Protein AF-0000000084999967 (afdb_homodimer)

Nearest PDB structures (foldseek):
  4ljk-assembly1_H  TM=8.251E-01  e=6.828E-06  Helicobacter pylori 26695
  3maj-assembly1_A-2  TM=7.802E-01  e=2.060E-05  Rhodopseudomonas palustris
  5wq3-assembly1_C-3  TM=6.376E-01  e=1.607E-03  Corynebacterium glutamicum
  1wek-assembly1_F  TM=6.271E-01  e=1.336E-03  Thermus thermophilus
  1wek-assembly1_C  TM=5.687E-01  e=1.654E-02  Thermus thermophilus

Radius of gyration: 22.18 Å; Cα contacts (8 Å, |Δi|>4): 602; chains: 2; bounding box: 75×62×55 Å

Solvent-accessible surface area (backbone atoms only — not comparable to full-atom values): 18373 Å² total; per-residue (Å²): 137,83,82,76,78,82,84,74,79,71,62,64,62,51,50,52,45,49,50,49,42,50,48,52,71,68,46,83,63,74,45,36,36,25,43,47,45,34,63,74,55,59,76,68,45,47,62,57,51,20,41,42,39,29,50,44,40,72,71,55,24,33,39,36,31,41,61,48,54,36,43,22,40,37,34,50,56,29,28,52,75,72,45,39,88,38,40,36,36,41,32,35,30,36,71,86,77,49,54,71,71,43,49,61,65,49,70,73,52,74,42,70,46,64,28,58,90,30,58,85,46,59,63,74,60,20,42,52,53,37,50,50,53,50,51,70,68,33,57,29,39,42,35,42,36,46,95,81,36,59,68,61,52,51,48,51,51,49,33,48,74,71,68,32,45,69,32,59,38,18,69,102,136,84,82,75,77,80,82,76,78,69,63,64,63,51,52,51,45,49,49,49,40,50,48,53,72,68,46,83,63,75,46,36,37,25,43,47,44,34,62,76,57,60,78,68,45,45,62,58,51,19,41,42,40,29,50,44,40,72,72,55,25,34,38,36,32,41,61,48,55,37,43,20,41,38,34,50,56,28,27,53,73,72,46,39,87,37,40,36,35,42,32,35,30,37,71,87,77,49,54,69,70,43,48,61,65,50,70,74,52,73,43,70,44,63,28,58,89,32,60,86,44,58,65,73,60,20,42,52,53,38,49,51,54,50,50,72,67,34,58,30,39,42,34,40,36,46,92,80,35,59,70,62,52,52,46,52,52,50,32,46,75,71,68,33,45,68,34,60,38,19,69,99

Sequence (344 aa):
MSLSRSLDLPALGRVDTLAQELALLKNEGKRRIAFLGSRHVPVVSIHIVELIARSLAQEGHSIITSGSQGVNAAVIRAVLDVNPSLLTVLLPQSLDRQTAEVKDLLGSVLHLIEKEDNNDLPLPMASSLCNQEIINRCDQLICFAFHDSETLLSSCHSAEDMGKVVSLMFFDMSLSRSLDLPALGRVDTLAQELALLKNEGKRRIAFLGSRHVPVVSIHIVELIARSLAQEGHSIITSGSQGVNAAVIRAVLDVNPSLLTVLLPQSLDRQTAEVKDLLGSVLHLIEKEDNNDLPLPMASSLCNQEIINRCDQLICFAFHDSETLLSSCHSAEDMGKVVSLMFFD

Foldseek 3Di:
DDPPPCPDPPPVLVVLLVVLVVVVVPDLDAWEEEEEEDLDDPPVCLVVLLVVLLVSVQSPHAYEYEQHHDSRLSNLVSNLVRPLVSYAYEYLADLVPDDPVSNVSCVSRPHYHHDNVCHPPDRLVSVLVRLQVSLVRGQAYEYEYAPPRVSRVVSQVVSSVVSHHYHYDYPD/DDCPPPPDPPPVLVVLLVVLVVVVVVDLDAWEEEEEEDLDDPPVCLVVLLVVLLVSVQSPHAYEYEQHHDSRLSNLVSNLVRPLVSYAYEYLADLVPDDPVSNVSCVSRDHYHHDNVCHPPDRLVSVLVRLQVSLVPGQAYEYEYAPPRVSRVVSQVVSSVVSHHYHYDYPD

Secondary structure (DSSP, 8-state):
--------SHHHHHHHHHHHHHHHHH--S--EEEEEE-S---HHHHHHHHHHHHHHHHTT-EEEEES-TTHHHHHHHHHHTT-GGGEEEEESS-GGGS-HHHHHHHTT-SEEEE-GGGTTS-HHHHHHHHHHHHHHH-SEEEEEE-TT-HHHHHHHHHHHHTT-EEEEEE--/--------SHHHHHHHHHHHHHHHHH--S--EEEEEE-S---HHHHHHHHHHHHHHHHTT-EEEEES-TTHHHHHHHHHHTT-GGGEEEEESS-GGGS-HHHHHHHTT-SEEEE-GGGTTS-HHHHHHHHHHHHHHT-SEEEEEE-TT-HHHHHHHHHHHHTT-EEEEEE--

Organism: Prochlorococcus marinus (strain NATL2A) (NCBI:txid59920)

Structure (mmCIF, N/CA/C/O backbone):
data_AF-0000000084999967-model_v1
#
loop_
_entity.id
_entity.type
_entity.pdbx_description
1 polymer 'Cyanobacteria-specific protein'
#
loop_
_atom_site.group_PDB
_atom_site.id
_atom_site.type_symbol
_atom_site.label_atom_id
_atom_site.label_alt_id
_atom_site.label_comp_id
_atom_site.label_asym_id
_atom_site.label_entity_id
_atom_site.label_seq_id
_atom_site.pdbx_PDB_ins_code
_atom_site.Cartn_x
_atom_site.Cartn_y
_atom_site.Cartn_z
_atom_site.occupancy
_atom_site.B_iso_or_equiv
_atom_site.auth_seq_id
_atom_site.auth_comp_id
_atom_site.auth_asym_id
_atom_site.auth_atom_id
_atom_site.pdbx_PDB_model_num
ATOM 1 N N . MET A 1 1 ? 33.406 28.078 -33.312 1 25.03 1 MET A N 1
ATOM 2 C CA . MET A 1 1 ? 32.812 28.219 -31.984 1 25.03 1 MET A CA 1
ATOM 3 C C . MET A 1 1 ? 32.125 26.922 -31.562 1 25.03 1 MET A C 1
ATOM 5 O O . MET A 1 1 ? 31.234 26.438 -32.25 1 25.03 1 MET A O 1
ATOM 9 N N . SER A 1 2 ? 32.812 25.984 -30.812 1 28.34 2 SER A N 1
ATOM 10 C CA . SER A 1 2 ? 32.719 24.562 -30.5 1 28.34 2 SER A CA 1
ATOM 11 C C . SER A 1 2 ? 31.562 24.297 -29.531 1 28.34 2 SER A C 1
ATOM 13 O O . SER A 1 2 ? 31.453 24.938 -28.5 1 28.34 2 SER A O 1
ATOM 15 N N . LEU A 1 3 ? 30.312 23.984 -29.922 1 29.86 3 LEU A N 1
ATOM 16 C CA . LEU A 1 3 ? 29.031 23.828 -29.25 1 29.86 3 LEU A CA 1
ATOM 17 C C . LEU A 1 3 ? 29.109 22.766 -28.156 1 29.86 3 LEU A C 1
ATOM 19 O O . LEU A 1 3 ? 29.219 21.578 -28.453 1 29.86 3 LEU A O 1
ATOM 23 N N . SER A 1 4 ? 29.938 22.938 -27.094 1 30.61 4 SER A N 1
ATOM 24 C CA . SER A 1 4 ? 30.109 22.047 -25.953 1 30.61 4 SER A CA 1
ATOM 25 C C . SER A 1 4 ? 28.766 21.703 -25.328 1 30.61 4 SER A C 1
ATOM 27 O O . SER A 1 4 ? 28.078 22.594 -24.797 1 30.61 4 SER A O 1
ATOM 29 N N . ARG A 1 5 ? 28.031 20.703 -25.812 1 30.58 5 ARG A N 1
ATOM 30 C CA . ARG A 1 5 ? 26.75 20.172 -25.375 1 30.58 5 ARG A CA 1
ATOM 31 C C . ARG A 1 5 ? 26.766 19.891 -23.875 1 30.58 5 ARG A C 1
ATOM 33 O O . ARG A 1 5 ? 27.641 19.172 -23.375 1 30.58 5 ARG A O 1
ATOM 40 N N . SER A 1 6 ? 26.375 20.766 -22.938 1 29.3 6 SER A N 1
ATOM 41 C CA . SER A 1 6 ? 26.219 20.781 -21.484 1 29.3 6 SER A CA 1
ATOM 42 C C . SER A 1 6 ? 25.547 19.5 -20.984 1 29.3 6 SER A C 1
ATOM 44 O O . SER A 1 6 ? 24.391 19.234 -21.344 1 29.3 6 SER A O 1
ATOM 46 N N . LEU A 1 7 ? 26.156 18.281 -20.828 1 33.44 7 LEU A N 1
ATOM 47 C CA . LEU A 1 7 ? 25.922 16.953 -20.281 1 33.44 7 LEU A CA 1
ATOM 48 C C . LEU A 1 7 ? 25.312 17.031 -18.891 1 33.44 7 LEU A C 1
ATOM 50 O O . LEU A 1 7 ? 25.984 17.406 -17.938 1 33.44 7 LEU A O 1
ATOM 54 N N . ASP A 1 8 ? 24.078 17.406 -18.656 1 33.5 8 ASP A N 1
ATOM 55 C CA . ASP A 1 8 ? 23.188 17.891 -17.609 1 33.5 8 ASP A CA 1
ATOM 56 C C . ASP A 1 8 ? 23.219 16.969 -16.406 1 33.5 8 ASP A C 1
ATOM 58 O O . ASP A 1 8 ? 23.484 15.766 -16.531 1 33.5 8 ASP A O 1
ATOM 62 N N . LEU A 1 9 ? 23.25 17.297 -15.047 1 34.41 9 LEU A N 1
ATOM 63 C CA . LEU A 1 9 ? 23.312 17 -13.625 1 34.41 9 LEU A CA 1
ATOM 64 C C . LEU A 1 9 ? 22.328 15.906 -13.25 1 34.41 9 LEU A C 1
ATOM 66 O O . LEU A 1 9 ? 22.078 15.664 -12.062 1 34.41 9 LEU A O 1
ATOM 70 N N . PRO A 1 10 ? 21.484 15.211 -14.023 1 38.56 10 PRO A N 1
ATOM 71 C CA . PRO A 1 10 ? 20.391 14.328 -13.625 1 38.56 10 PRO A CA 1
ATOM 72 C C . PRO A 1 10 ? 20.875 13.062 -12.914 1 38.56 10 PRO A C 1
ATOM 74 O O . PRO A 1 10 ? 20.062 12.266 -12.438 1 38.56 10 PRO A O 1
ATOM 77 N N . ALA A 1 11 ? 21.953 12.547 -13.062 1 42.56 11 ALA A N 1
ATOM 78 C CA . ALA A 1 11 ? 22.5 11.242 -12.711 1 42.56 11 ALA A CA 1
ATOM 79 C C . ALA A 1 11 ? 22.875 11.188 -11.234 1 42.56 11 ALA A C 1
ATOM 81 O O . ALA A 1 11 ? 22.672 10.164 -10.578 1 42.56 11 ALA A O 1
ATOM 82 N N . LEU A 1 12 ? 23.516 12.148 -10.68 1 40.62 12 LEU A N 1
ATOM 83 C CA . LEU A 1 12 ? 23.969 12.203 -9.289 1 40.62 12 LEU A CA 1
ATOM 84 C C . LEU A 1 12 ? 22.781 12.18 -8.336 1 40.62 12 LEU A C 1
ATOM 86 O O . LEU A 1 12 ? 22.812 11.492 -7.312 1 40.62 12 LEU A O 1
ATOM 90 N N . GLY A 1 13 ? 21.672 12.875 -8.594 1 43.97 13 GLY A N 1
ATOM 91 C CA . GLY A 1 13 ? 20.469 12.961 -7.773 1 43.97 13 GLY A CA 1
ATOM 92 C C . GLY A 1 13 ? 19.75 11.633 -7.633 1 43.97 13 GLY A C 1
ATOM 93 O O . GLY A 1 13 ? 19.266 11.297 -6.551 1 43.97 13 GLY A O 1
ATOM 94 N N . ARG A 1 14 ? 19.75 10.844 -8.656 1 50.22 14 ARG A N 1
ATOM 95 C CA . ARG A 1 14 ? 19.125 9.523 -8.641 1 50.22 14 ARG A CA 1
ATOM 96 C C . ARG A 1 14 ? 19.969 8.531 -7.832 1 50.22 14 ARG A C 1
ATOM 98 O O . ARG A 1 14 ? 19.422 7.734 -7.066 1 50.22 14 ARG A O 1
ATOM 105 N N . VAL A 1 15 ? 21.219 8.648 -8.133 1 50.88 15 VAL A N 1
ATOM 106 C CA . VAL A 1 15 ? 22.125 7.75 -7.418 1 50.88 15 VAL A CA 1
ATOM 107 C C . VAL A 1 15 ? 22.047 8.023 -5.918 1 50.88 15 VAL A C 1
ATOM 109 O O . VAL A 1 15 ? 22.016 7.09 -5.113 1 50.88 15 VAL A O 1
ATOM 112 N N . ASP A 1 16 ? 22.047 9.273 -5.625 1 55.34 16 ASP A N 1
ATOM 113 C CA . ASP A 1 16 ? 21.938 9.648 -4.219 1 55.34 16 ASP A CA 1
ATOM 114 C C . ASP A 1 16 ? 20.609 9.188 -3.627 1 55.34 16 ASP A C 1
ATOM 116 O O . ASP A 1 16 ? 20.562 8.703 -2.498 1 55.34 16 ASP A O 1
ATOM 120 N N . THR A 1 17 ? 19.688 9.219 -4.473 1 59.53 17 THR A N 1
ATOM 121 C CA . THR A 1 17 ? 18.375 8.781 -4.012 1 59.53 17 THR A CA 1
ATOM 122 C C . THR A 1 17 ? 18.344 7.277 -3.777 1 59.53 17 THR A C 1
ATOM 124 O O . THR A 1 17 ? 17.828 6.805 -2.764 1 59.53 17 THR A O 1
ATOM 127 N N . LEU A 1 18 ? 19 6.621 -4.723 1 62.56 18 LEU A N 1
ATOM 128 C CA . LEU A 1 18 ? 19.062 5.172 -4.559 1 62.56 18 LEU A CA 1
ATOM 129 C C . LEU A 1 18 ? 19.859 4.797 -3.316 1 62.56 18 LEU A C 1
ATOM 131 O O . LEU A 1 18 ? 19.469 3.895 -2.57 1 62.56 18 LEU A O 1
ATOM 135 N N . ALA A 1 19 ? 20.891 5.5 -3.166 1 62.84 19 ALA A N 1
ATOM 136 C CA . ALA A 1 19 ? 21.719 5.23 -1.99 1 62.84 19 ALA A CA 1
ATOM 137 C C . ALA A 1 19 ? 20.953 5.516 -0.704 1 62.84 19 ALA A C 1
ATOM 139 O O . ALA A 1 19 ? 21.031 4.754 0.261 1 62.84 19 ALA A O 1
ATOM 140 N N . GLN A 1 20 ? 20.281 6.562 -0.694 1 63.09 20 GLN A N 1
ATOM 141 C CA . GLN A 1 20 ? 19.484 6.922 0.472 1 63.09 20 GLN A CA 1
ATOM 142 C C . GLN A 1 20 ? 18.375 5.91 0.711 1 63.09 20 GLN A C 1
ATOM 144 O O . GLN A 1 20 ? 18.109 5.52 1.853 1 63.09 20 GLN A O 1
ATOM 149 N N . GLU A 1 21 ? 17.859 5.484 -0.345 1 64.38 21 GLU A N 1
ATOM 150 C CA . GLU A 1 21 ? 16.812 4.473 -0.254 1 64.38 21 GLU A CA 1
ATOM 151 C C . GLU A 1 21 ? 17.344 3.172 0.336 1 64.38 21 GLU A C 1
ATOM 153 O O . GLU A 1 21 ? 16.75 2.598 1.243 1 64.38 21 GLU A O 1
ATOM 158 N N . LEU A 1 22 ? 18.438 2.906 -0.182 1 64.88 22 LEU A N 1
ATOM 159 C CA . LEU A 1 22 ? 19.047 1.662 0.285 1 64.88 22 LEU A CA 1
ATOM 160 C C . LEU A 1 22 ? 19.453 1.775 1.747 1 64.88 22 LEU A C 1
ATOM 162 O O . LEU A 1 22 ? 19.266 0.84 2.527 1 64.88 22 LEU A O 1
ATOM 166 N N . ALA A 1 23 ? 19.984 2.936 2.066 1 63.88 23 ALA A N 1
ATOM 167 C CA . ALA A 1 23 ? 20.406 3.166 3.443 1 63.88 23 ALA A CA 1
ATOM 168 C C . ALA A 1 23 ? 19.234 3.113 4.406 1 63.88 23 ALA A C 1
ATOM 170 O O . ALA A 1 23 ? 19.328 2.52 5.484 1 63.88 23 ALA A O 1
ATOM 171 N N . LEU A 1 24 ? 18.219 3.672 4.07 1 63.25 24 LEU A N 1
ATOM 172 C CA . LEU A 1 24 ? 17.031 3.732 4.922 1 63.25 24 LEU A CA 1
ATOM 173 C C . LEU A 1 24 ? 16.406 2.352 5.082 1 63.25 24 LEU A C 1
ATOM 175 O O . LEU A 1 24 ? 15.984 1.979 6.18 1 63.25 24 LEU A O 1
ATOM 179 N N . LEU A 1 25 ? 16.453 1.652 4.09 1 61.84 25 LEU A N 1
ATOM 180 C CA . LEU A 1 25 ? 15.828 0.333 4.105 1 61.84 25 LEU A CA 1
ATOM 181 C C . LEU A 1 25 ? 16.656 -0.646 4.934 1 61.84 25 LEU A C 1
ATOM 183 O O . LEU A 1 25 ? 16.109 -1.581 5.527 1 61.84 25 LEU A O 1
ATOM 187 N N . LYS A 1 26 ? 17.906 -0.314 4.926 1 62.59 26 LYS A N 1
ATOM 188 C CA . LYS A 1 26 ? 18.812 -1.19 5.66 1 62.59 26 LYS A CA 1
ATOM 189 C C . LYS A 1 26 ? 18.859 -0.815 7.137 1 62.59 26 LYS A C 1
ATOM 191 O O . LYS A 1 26 ? 19.188 -1.652 7.984 1 62.59 26 LYS A O 1
ATOM 196 N N . ASN A 1 27 ? 18.594 0.557 7.309 1 64.44 27 ASN A N 1
ATOM 197 C CA . ASN A 1 27 ? 18.688 1.032 8.688 1 64.44 27 ASN A CA 1
ATOM 198 C C . ASN A 1 27 ? 17.391 0.76 9.453 1 64.44 27 ASN A C 1
ATOM 200 O O . ASN A 1 27 ? 16.344 1.312 9.125 1 64.44 27 ASN A O 1
ATOM 204 N N . GLU A 1 28 ? 17.453 -0.155 10.367 1 66.31 28 GLU A N 1
ATOM 205 C CA . GLU A 1 28 ? 16.312 -0.582 11.172 1 66.31 28 GLU A CA 1
ATOM 206 C C . GLU A 1 28 ? 16.047 0.394 12.32 1 66.31 28 GLU A C 1
ATOM 208 O O . GLU A 1 28 ? 15.203 0.142 13.172 1 66.31 28 GLU A O 1
ATOM 213 N N . GLY A 1 29 ? 16.766 1.446 12.227 1 81.19 29 GLY A N 1
ATOM 214 C CA . GLY A 1 29 ? 16.562 2.371 13.328 1 81.19 29 GLY A CA 1
ATOM 215 C C . GLY A 1 29 ? 15.258 3.145 13.234 1 81.19 29 GLY A C 1
ATOM 216 O O . GLY A 1 29 ? 14.594 3.121 12.195 1 81.19 29 GLY A O 1
ATOM 217 N N . LYS A 1 30 ? 14.805 3.719 14.312 1 90.75 30 LYS A N 1
ATOM 218 C CA . LYS A 1 30 ? 13.594 4.531 14.398 1 90.75 30 LYS A CA 1
ATOM 219 C C . LYS A 1 30 ? 13.68 5.742 13.477 1 90.75 30 LYS A C 1
ATOM 221 O O . LYS A 1 30 ? 14.719 6.395 13.391 1 90.75 30 LYS A O 1
ATOM 226 N N . ARG A 1 31 ? 12.68 5.918 12.695 1 94.12 31 ARG A N 1
ATOM 227 C CA . ARG A 1 31 ? 12.602 7.016 11.734 1 94.12 31 ARG A CA 1
ATOM 228 C C . ARG A 1 31 ? 11.352 7.852 11.961 1 94.12 31 ARG A C 1
ATOM 230 O O . ARG A 1 31 ? 10.43 7.422 12.656 1 94.12 31 ARG A O 1
ATOM 237 N N . ARG A 1 32 ? 11.414 9.094 11.43 1 97.12 32 ARG A N 1
ATOM 238 C CA . ARG A 1 32 ? 10.219 9.914 11.266 1 97.12 32 ARG A CA 1
ATOM 239 C C . ARG A 1 32 ? 9.602 9.719 9.891 1 97.12 32 ARG A C 1
ATOM 241 O O . ARG A 1 32 ? 10.195 10.109 8.875 1 97.12 32 ARG A O 1
ATOM 248 N N . ILE A 1 33 ? 8.43 9.109 9.891 1 98.06 33 ILE A N 1
ATOM 249 C CA . ILE A 1 33 ? 7.793 8.781 8.617 1 98.06 33 ILE A CA 1
ATOM 250 C C . ILE A 1 33 ? 6.504 9.586 8.461 1 98.06 33 ILE A C 1
ATOM 252 O O . ILE A 1 33 ? 5.621 9.523 9.32 1 98.06 33 ILE A O 1
ATOM 256 N N . ALA A 1 34 ? 6.43 10.32 7.371 1 98.88 34 ALA A N 1
ATOM 257 C CA . ALA A 1 34 ? 5.234 11.109 7.082 1 98.88 34 ALA A CA 1
ATOM 258 C C . ALA A 1 34 ? 4.281 10.344 6.172 1 98.88 34 ALA A C 1
ATOM 260 O O . ALA A 1 34 ? 4.719 9.648 5.25 1 98.88 34 ALA A O 1
ATOM 261 N N . PHE A 1 35 ? 2.986 10.508 6.445 1 98.88 35 PHE A N 1
ATOM 262 C CA . PHE A 1 35 ? 1.924 10.078 5.543 1 98.88 35 PHE A CA 1
ATOM 263 C C . PHE A 1 35 ? 1.145 11.281 5.02 1 98.88 35 PHE A C 1
ATOM 265 O O . PHE A 1 35 ? 0.8 12.188 5.785 1 98.88 35 PHE A O 1
ATOM 272 N N . LEU A 1 36 ? 0.918 11.297 3.771 1 98.88 36 LEU A N 1
ATOM 273 C CA . LEU A 1 36 ? -0.015 12.211 3.125 1 98.88 36 LEU A CA 1
ATOM 274 C C . LEU A 1 36 ? -0.867 11.484 2.094 1 98.88 36 LEU A C 1
ATOM 276 O O . LEU A 1 36 ? -0.417 10.5 1.49 1 98.88 36 LEU A O 1
ATOM 280 N N . GLY A 1 37 ? -2.047 11.992 1.91 1 98.44 37 GLY A N 1
ATOM 281 C CA . GLY A 1 37 ? -2.836 11.328 0.884 1 98.44 37 GLY A CA 1
ATOM 282 C C . GLY A 1 37 ? -4.176 11.992 0.64 1 98.44 37 GLY A C 1
ATOM 283 O O . GLY A 1 37 ? -4.539 12.945 1.334 1 98.44 37 GLY A O 1
ATOM 284 N N . SER A 1 38 ? -4.898 11.453 -0.292 1 97.69 38 SER A N 1
ATOM 285 C CA . SER A 1 38 ? -6.176 11.977 -0.77 1 97.69 38 SER A CA 1
ATOM 286 C C . SER A 1 38 ? -7.234 11.922 0.323 1 97.69 38 SER A C 1
ATOM 288 O O . SER A 1 38 ? -7.277 10.977 1.113 1 97.69 38 SER A O 1
ATOM 290 N N . ARG A 1 39 ? -8.133 12.883 0.237 1 94.94 39 ARG A N 1
ATOM 291 C CA . ARG A 1 39 ? -9.281 12.922 1.13 1 94.94 39 ARG A CA 1
ATOM 292 C C . ARG A 1 39 ? -10.32 11.883 0.723 1 94.94 39 ARG A C 1
ATOM 294 O O . ARG A 1 39 ? -11.227 11.555 1.501 1 94.94 39 ARG A O 1
ATOM 301 N N . HIS A 1 40 ? -10.164 11.445 -0.46 1 93.56 40 HIS A N 1
ATOM 302 C CA . HIS A 1 40 ? -11.039 10.398 -0.994 1 93.56 40 HIS A CA 1
ATOM 303 C C . HIS A 1 40 ? -10.289 9.086 -1.15 1 93.56 40 HIS A C 1
ATOM 305 O O . HIS A 1 40 ? -9.492 8.922 -2.082 1 93.56 40 HIS A O 1
ATOM 311 N N . VAL A 1 41 ? -10.5 8.18 -0.27 1 92.88 41 VAL A N 1
ATOM 312 C CA . VAL A 1 41 ? -9.867 6.871 -0.312 1 92.88 41 VAL A CA 1
ATOM 313 C C . VAL A 1 41 ? -10.906 5.797 -0.632 1 92.88 41 VAL A C 1
ATOM 315 O O . VAL A 1 41 ? -11.961 5.742 -0.002 1 92.88 41 VAL A O 1
ATOM 318 N N . PRO A 1 42 ? -10.664 4.977 -1.666 1 90.88 42 PRO A N 1
ATOM 319 C CA . PRO A 1 42 ? -11.578 3.848 -1.858 1 90.88 42 PRO A CA 1
ATOM 320 C C . PRO A 1 42 ? -11.734 2.994 -0.603 1 90.88 42 PRO A C 1
ATOM 322 O O . PRO A 1 42 ? -10.75 2.713 0.085 1 90.88 42 PRO A O 1
ATOM 325 N N . VAL A 1 43 ? -12.898 2.648 -0.316 1 89.94 43 VAL A N 1
ATOM 326 C CA . VAL A 1 43 ? -13.242 1.948 0.918 1 89.94 43 VAL A CA 1
ATOM 327 C C . VAL A 1 43 ? -12.383 0.691 1.051 1 89.94 43 VAL A C 1
ATOM 329 O O . VAL A 1 43 ? -11.914 0.367 2.143 1 89.94 43 VAL A O 1
ATOM 332 N N . VAL A 1 44 ? -12.078 0.017 -0.038 1 89.5 44 VAL A N 1
ATOM 333 C CA . VAL A 1 44 ? -11.375 -1.262 -0.044 1 89.5 44 VAL A CA 1
ATOM 334 C C . VAL A 1 44 ? -9.898 -1.039 0.26 1 89.5 44 VAL A C 1
ATOM 336 O O . VAL A 1 44 ? -9.172 -1.987 0.568 1 89.5 44 VAL A O 1
ATOM 339 N N . SER A 1 45 ? -9.445 0.212 0.21 1 94.06 45 SER A N 1
ATOM 340 C CA . SER A 1 45 ? -8.023 0.494 0.385 1 94.06 45 SER A CA 1
ATOM 341 C C . SER A 1 45 ? -7.742 1.063 1.771 1 94.06 45 SER A C 1
ATOM 343 O O . SER A 1 45 ? -6.582 1.222 2.156 1 94.06 45 SER A O 1
ATOM 345 N N . ILE A 1 46 ? -8.781 1.348 2.504 1 94.12 46 ILE A N 1
ATOM 346 C CA . ILE A 1 46 ? -8.617 1.965 3.816 1 94.12 46 ILE A CA 1
ATOM 347 C C . ILE A 1 46 ? -7.824 1.03 4.73 1 94.12 46 ILE A C 1
ATOM 349 O O . ILE A 1 46 ? -6.871 1.453 5.387 1 94.12 46 ILE A O 1
ATOM 353 N N . HIS A 1 47 ? -8.164 -0.214 4.684 1 93.81 47 HIS A N 1
ATOM 354 C CA . HIS A 1 47 ? -7.52 -1.187 5.559 1 93.81 47 HIS A CA 1
ATOM 355 C C . HIS A 1 47 ? -6.035 -1.315 5.242 1 93.81 47 HIS A C 1
ATOM 357 O O . HIS A 1 47 ? -5.215 -1.496 6.148 1 93.81 47 HIS A O 1
ATOM 363 N N . ILE A 1 48 ? -5.676 -1.207 3.992 1 96.25 48 ILE A N 1
ATOM 364 C CA . ILE A 1 48 ? -4.289 -1.298 3.549 1 96.25 48 ILE A CA 1
ATOM 365 C C . ILE A 1 48 ? -3.484 -0.134 4.125 1 96.25 48 ILE A C 1
ATOM 367 O O . ILE A 1 48 ? -2.398 -0.333 4.672 1 96.25 48 ILE A O 1
ATOM 371 N N . VAL A 1 49 ? -4.039 1.051 4.102 1 98 49 VAL A N 1
ATOM 372 C CA . VAL A 1 49 ? -3.383 2.229 4.664 1 98 49 VAL A CA 1
ATOM 373 C C . VAL A 1 49 ? -3.188 2.041 6.168 1 98 49 VAL A C 1
ATOM 375 O O . VAL A 1 49 ? -2.107 2.309 6.695 1 98 49 VAL A O 1
ATOM 378 N N . GLU A 1 50 ? -4.176 1.527 6.773 1 97.62 50 GLU A N 1
ATOM 379 C CA . GLU A 1 50 ? -4.113 1.317 8.219 1 97.62 50 GLU A CA 1
ATOM 380 C C . GLU A 1 50 ? -3.055 0.279 8.578 1 97.62 50 GLU A C 1
ATOM 382 O O . GLU A 1 50 ? -2.328 0.442 9.562 1 97.62 50 GLU A O 1
ATOM 387 N N . LEU A 1 51 ? -2.969 -0.768 7.824 1 97.38 51 LEU A N 1
ATOM 388 C CA . LEU A 1 51 ? -1.996 -1.822 8.086 1 97.38 51 LEU A CA 1
ATOM 389 C C . LEU A 1 51 ? -0.573 -1.28 8.008 1 97.38 51 LEU A C 1
ATOM 391 O O . LEU A 1 51 ? 0.262 -1.59 8.859 1 97.38 51 LEU A O 1
ATOM 395 N N . ILE A 1 52 ? -0.326 -0.471 7.012 1 98.38 52 ILE A N 1
ATOM 396 C CA . ILE A 1 52 ? 1.012 0.079 6.824 1 98.38 52 ILE A CA 1
ATOM 397 C C . ILE A 1 52 ? 1.37 0.979 8.008 1 98.38 52 ILE A C 1
ATOM 399 O O . ILE A 1 52 ? 2.426 0.815 8.617 1 98.38 52 ILE A O 1
ATOM 403 N N . ALA A 1 53 ? 0.463 1.894 8.297 1 98.62 53 ALA A N 1
ATOM 404 C CA . ALA A 1 53 ? 0.713 2.846 9.375 1 98.62 53 ALA A CA 1
ATOM 405 C C . ALA A 1 53 ? 0.885 2.127 10.711 1 98.62 53 ALA A C 1
ATOM 407 O O . ALA A 1 53 ? 1.806 2.432 11.477 1 98.62 53 ALA A O 1
ATOM 408 N N . ARG A 1 54 ? 0.012 1.172 10.953 1 98.31 54 ARG A N 1
ATOM 409 C CA . ARG A 1 54 ? 0.062 0.403 12.195 1 98.31 54 ARG A CA 1
ATOM 410 C C . ARG A 1 54 ? 1.376 -0.362 12.312 1 98.31 54 ARG A C 1
ATOM 412 O O . ARG A 1 54 ? 2.018 -0.346 13.359 1 98.31 54 ARG A O 1
ATOM 419 N N . SER A 1 55 ? 1.819 -1.008 11.266 1 97.62 55 SER A N 1
ATOM 420 C CA . SER A 1 55 ? 3.033 -1.817 11.273 1 97.62 55 SER A CA 1
ATOM 421 C C . SER A 1 55 ? 4.27 -0.958 11.523 1 97.62 55 SER A C 1
ATOM 423 O O . SER A 1 55 ? 5.141 -1.327 12.312 1 97.62 55 SER A O 1
ATOM 425 N N . LEU A 1 56 ? 4.328 0.161 10.906 1 97.38 56 LEU A N 1
ATOM 426 C CA . LEU A 1 56 ? 5.473 1.048 11.078 1 97.38 56 LEU A CA 1
ATOM 427 C C . LEU A 1 56 ? 5.52 1.609 12.5 1 97.38 56 LEU A C 1
ATOM 429 O O . LEU A 1 56 ? 6.598 1.742 13.078 1 97.38 56 LEU A O 1
ATOM 433 N N . ALA A 1 57 ? 4.324 1.94 13.039 1 98 57 ALA A N 1
ATOM 434 C CA . ALA A 1 57 ? 4.27 2.383 14.43 1 98 57 ALA A CA 1
ATOM 435 C C . ALA A 1 57 ? 4.73 1.278 15.375 1 98 57 ALA A C 1
ATOM 437 O O . ALA A 1 57 ? 5.465 1.538 16.328 1 98 57 ALA A O 1
ATOM 438 N N . GLN A 1 58 ? 4.312 0.049 15.055 1 97 58 GLN A N 1
ATOM 439 C CA . GLN A 1 58 ? 4.691 -1.096 15.875 1 97 58 GLN A CA 1
ATOM 440 C C . GLN A 1 58 ? 6.199 -1.326 15.836 1 97 58 GLN A C 1
ATOM 442 O O . GLN A 1 58 ? 6.785 -1.793 16.812 1 97 58 GLN A O 1
ATOM 447 N N . GLU A 1 59 ? 6.777 -0.997 14.711 1 94.56 59 GLU A N 1
ATOM 448 C CA . GLU A 1 59 ? 8.227 -1.099 14.586 1 94.56 59 GLU A CA 1
ATOM 449 C C . GLU A 1 59 ? 8.93 0.008 15.367 1 94.56 59 GLU A C 1
ATOM 451 O O . GLU A 1 59 ? 10.148 -0.011 15.523 1 94.56 59 GLU A O 1
ATOM 456 N N . GLY A 1 60 ? 8.148 1.035 15.812 1 95.81 60 GLY A N 1
ATOM 457 C CA . GLY A 1 60 ? 8.68 2.061 16.688 1 95.81 60 GLY A CA 1
ATOM 458 C C . GLY A 1 60 ? 8.945 3.377 15.984 1 95.81 60 GLY A C 1
ATOM 459 O O . GLY A 1 60 ? 9.508 4.301 16.578 1 95.81 60 GLY A O 1
ATOM 460 N N . HIS A 1 61 ? 8.578 3.484 14.75 1 97 61 HIS A N 1
ATOM 461 C CA . HIS A 1 61 ? 8.797 4.723 14.008 1 97 61 HIS A CA 1
ATOM 462 C C . HIS A 1 61 ? 7.84 5.816 14.477 1 97 61 HIS A C 1
ATOM 464 O O . HIS A 1 61 ? 6.719 5.527 14.906 1 97 61 HIS A O 1
ATOM 470 N N . SER A 1 62 ? 8.266 7.082 14.438 1 98.19 62 SER A N 1
ATOM 471 C CA . SER A 1 62 ? 7.371 8.227 14.625 1 98.19 62 SER A CA 1
ATOM 472 C C . SER A 1 62 ? 6.602 8.539 13.352 1 98.19 62 SER A C 1
ATOM 474 O O . SER A 1 62 ? 7.188 8.617 12.266 1 98.19 62 SER A O 1
ATOM 476 N N . ILE A 1 63 ? 5.328 8.711 13.531 1 98.75 63 ILE A N 1
ATOM 477 C CA . ILE A 1 63 ? 4.465 8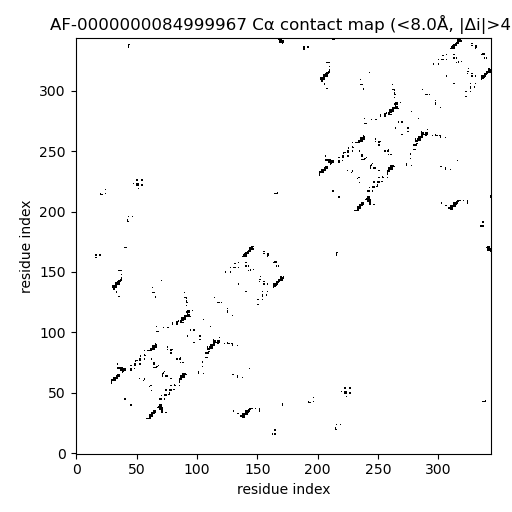.938 12.375 1 98.75 63 ILE A CA 1
ATOM 478 C C . ILE A 1 63 ? 3.955 10.383 12.391 1 98.75 63 ILE A C 1
ATOM 480 O O . ILE A 1 63 ? 3.488 10.867 13.43 1 98.75 63 ILE A O 1
ATOM 484 N N . ILE A 1 64 ? 4.055 11.07 11.273 1 98.88 64 ILE A N 1
ATOM 485 C CA . ILE A 1 64 ? 3.547 12.43 11.125 1 98.88 64 ILE A CA 1
ATOM 486 C C . ILE A 1 64 ? 2.543 12.484 9.977 1 98.88 64 ILE A C 1
ATOM 488 O O . ILE A 1 64 ? 2.779 11.906 8.914 1 98.88 64 ILE A O 1
ATOM 492 N N . THR A 1 65 ? 1.401 13.062 10.164 1 98.88 65 THR A N 1
ATOM 493 C CA . THR A 1 65 ? 0.403 13.227 9.117 1 98.88 65 THR A CA 1
ATOM 494 C C . THR A 1 65 ? -0.394 14.508 9.32 1 98.88 65 THR A C 1
ATOM 496 O O . THR A 1 65 ? -0.064 15.32 10.188 1 98.88 65 THR A O 1
ATOM 499 N N . SER A 1 66 ? -1.383 14.758 8.438 1 98.38 66 SER A N 1
ATOM 500 C CA . SER A 1 66 ? -2.275 15.906 8.578 1 98.38 66 SER A CA 1
ATOM 501 C C . SER A 1 66 ? -3.637 15.484 9.117 1 98.38 66 SER A C 1
ATOM 503 O O . SER A 1 66 ? -3.836 14.32 9.469 1 98.38 66 SER A O 1
ATOM 505 N N . GLY A 1 67 ? -4.574 16.469 9.188 1 96.81 67 GLY A N 1
ATOM 506 C CA . GLY A 1 67 ? -5.812 16.203 9.906 1 96.81 67 GLY A CA 1
ATOM 507 C C . GLY A 1 67 ? -6.98 15.906 8.992 1 96.81 67 GLY A C 1
ATOM 508 O O . GLY A 1 67 ? -8.102 15.688 9.453 1 96.81 67 GLY A O 1
ATOM 509 N N . SER A 1 68 ? -6.758 15.875 7.68 1 94.69 68 SER A N 1
ATOM 510 C CA . SER A 1 68 ? -7.871 15.719 6.75 1 94.69 68 SER A CA 1
ATOM 511 C C . SER A 1 68 ? -8.422 14.297 6.777 1 94.69 68 SER A C 1
ATOM 513 O O . SER A 1 68 ? -7.742 13.367 7.227 1 94.69 68 SER A O 1
ATOM 515 N N . GLN A 1 69 ? -9.641 14.164 6.227 1 95.12 69 GLN A N 1
ATOM 516 C CA . GLN A 1 69 ? -10.266 12.859 6.066 1 95.12 69 GLN A CA 1
ATOM 517 C C . GLN A 1 69 ? -9.492 11.992 5.078 1 95.12 69 GLN A C 1
ATOM 519 O O . GLN A 1 69 ? -8.508 12.438 4.492 1 95.12 69 GLN A O 1
ATOM 524 N N . GLY A 1 70 ? -9.945 10.711 4.934 1 96.94 70 GLY A N 1
ATOM 525 C CA . GLY A 1 70 ? -9.305 9.812 3.982 1 96.94 70 GLY A CA 1
ATOM 526 C C . GLY A 1 70 ? -8.047 9.164 4.523 1 96.94 70 GLY A C 1
ATOM 527 O O . GLY A 1 70 ? -8.07 8.57 5.602 1 96.94 70 GLY A O 1
ATOM 528 N N . VAL A 1 71 ? -6.973 9.352 3.771 1 98.5 71 VAL A N 1
ATOM 529 C CA . VAL A 1 71 ? -5.719 8.68 4.102 1 98.5 71 VAL A CA 1
ATOM 530 C C . VAL A 1 71 ? -5.23 9.141 5.473 1 98.5 71 VAL A C 1
ATOM 532 O O . VAL A 1 71 ? -4.887 8.32 6.324 1 98.5 71 VAL A O 1
ATOM 535 N N . ASN A 1 72 ? -5.234 10.461 5.707 1 98.5 72 ASN A N 1
ATOM 536 C CA . ASN A 1 72 ? -4.715 11.008 6.957 1 98.5 72 ASN A CA 1
ATOM 537 C C . ASN A 1 72 ? -5.5 10.492 8.164 1 98.5 72 ASN A C 1
ATOM 539 O O . ASN A 1 72 ? -4.91 10.102 9.172 1 98.5 72 ASN A O 1
ATOM 543 N N . ALA A 1 73 ? -6.793 10.453 8.039 1 98.12 73 ALA A N 1
ATOM 544 C CA . ALA A 1 73 ? -7.633 9.953 9.133 1 98.12 73 ALA A CA 1
ATOM 545 C C . ALA A 1 73 ? -7.359 8.484 9.406 1 98.12 73 ALA A C 1
ATOM 547 O O . ALA A 1 73 ? -7.312 8.062 10.57 1 98.12 73 ALA A O 1
ATOM 548 N N . ALA A 1 74 ? -7.262 7.656 8.352 1 97.75 74 ALA A N 1
ATOM 549 C CA . ALA A 1 74 ? -6.949 6.234 8.5 1 97.75 74 ALA A CA 1
ATOM 550 C C . ALA A 1 74 ? -5.637 6.039 9.25 1 97.75 74 ALA A C 1
ATOM 552 O O . ALA A 1 74 ? -5.535 5.164 10.109 1 97.75 74 ALA A O 1
ATOM 553 N N . VAL A 1 75 ? -4.629 6.871 8.945 1 98.75 75 VAL A N 1
ATOM 554 C CA . VAL A 1 75 ? -3.322 6.812 9.594 1 98.75 75 VAL A CA 1
ATOM 555 C C . VAL A 1 75 ? -3.457 7.164 11.07 1 98.75 75 VAL A C 1
ATOM 557 O O . VAL A 1 75 ? -2.916 6.469 11.93 1 98.75 75 VAL A O 1
ATOM 560 N N . ILE A 1 76 ? -4.184 8.188 11.344 1 98.81 76 ILE A N 1
ATOM 561 C CA . ILE A 1 76 ? -4.379 8.633 12.719 1 98.81 76 ILE A CA 1
ATOM 562 C C . ILE A 1 76 ? -5.008 7.512 13.547 1 98.81 76 ILE A C 1
ATOM 564 O O . ILE A 1 76 ? -4.488 7.148 14.602 1 98.81 76 ILE A O 1
ATOM 568 N N . ARG A 1 77 ? -6.07 6.938 13.055 1 97.56 77 ARG A N 1
ATOM 569 C CA . ARG A 1 77 ? -6.766 5.871 13.766 1 97.56 77 ARG A CA 1
ATOM 570 C C . ARG A 1 77 ? -5.836 4.688 14.016 1 97.56 77 ARG A C 1
ATOM 572 O O . ARG A 1 77 ? -5.789 4.152 15.133 1 97.56 77 ARG A O 1
ATOM 579 N N . ALA A 1 78 ? -5.098 4.312 13.031 1 98.19 78 ALA A N 1
ATOM 580 C CA . ALA A 1 78 ? -4.238 3.133 13.102 1 98.19 78 ALA A CA 1
ATOM 581 C C . ALA A 1 78 ? -3.137 3.316 14.141 1 98.19 78 ALA A C 1
ATOM 583 O O . ALA A 1 78 ? -2.84 2.4 14.906 1 98.19 78 ALA A O 1
ATOM 584 N N . VAL A 1 79 ? -2.576 4.492 14.18 1 98.69 79 VAL A N 1
ATOM 585 C CA . VAL A 1 79 ? -1.421 4.723 15.047 1 98.69 79 VAL A CA 1
ATOM 586 C C . VAL A 1 79 ? -1.884 4.918 16.484 1 98.69 79 VAL A C 1
ATOM 588 O O . VAL A 1 79 ? -1.216 4.48 17.422 1 98.69 79 VAL A O 1
ATOM 591 N N . LEU A 1 80 ? -3.045 5.562 16.672 1 98.25 80 LEU A N 1
ATOM 592 C CA . LEU A 1 80 ? -3.59 5.754 18 1 98.25 80 LEU A CA 1
ATOM 593 C C . LEU A 1 80 ? -3.824 4.414 18.688 1 98.25 80 LEU A C 1
ATOM 595 O O . LEU A 1 80 ? -3.662 4.297 19.906 1 98.25 80 LEU A O 1
ATOM 599 N N . ASP A 1 81 ? -4.121 3.393 17.938 1 96.69 81 ASP A N 1
ATOM 600 C CA . ASP A 1 81 ? -4.41 2.059 18.453 1 96.69 81 ASP A CA 1
ATOM 601 C C . ASP A 1 81 ? -3.131 1.353 18.906 1 96.69 81 ASP A C 1
ATOM 603 O O . ASP A 1 81 ? -3.188 0.35 19.625 1 96.69 81 ASP A O 1
ATOM 607 N N . VAL A 1 82 ? -2.016 1.853 18.453 1 97.75 82 VAL A N 1
ATOM 608 C CA . VAL A 1 82 ? -0.736 1.239 18.797 1 97.75 82 VAL A CA 1
ATOM 609 C C . VAL A 1 82 ? -0.092 1.992 19.953 1 97.75 82 VAL A C 1
ATOM 611 O O . VAL A 1 82 ? 0.103 1.429 21.031 1 97.75 82 VAL A O 1
ATOM 614 N N . ASN A 1 83 ? 0.184 3.246 19.781 1 98 83 ASN A N 1
ATOM 615 C CA . ASN A 1 83 ? 0.849 4.125 20.734 1 98 83 ASN A CA 1
ATOM 616 C C . ASN A 1 83 ? 0.671 5.594 20.359 1 98 83 ASN A C 1
ATOM 618 O O . ASN A 1 83 ? 1.366 6.105 19.484 1 98 83 ASN A O 1
ATOM 622 N N . PRO A 1 84 ? -0.166 6.312 21.016 1 97.75 84 PRO A N 1
ATOM 623 C CA . PRO A 1 84 ? -0.46 7.711 20.688 1 97.75 84 PRO A CA 1
ATOM 624 C C . PRO A 1 84 ? 0.783 8.602 20.719 1 97.75 84 PRO A C 1
ATOM 626 O O . PRO A 1 84 ? 0.831 9.625 20.047 1 97.75 84 PRO A O 1
ATOM 629 N N . SER A 1 85 ? 1.726 8.25 21.469 1 98.31 85 SER A N 1
ATOM 630 C CA . SER A 1 85 ? 2.91 9.094 21.609 1 98.31 85 SER A CA 1
ATOM 631 C C . SER A 1 85 ? 3.756 9.078 20.344 1 98.31 85 SER A C 1
ATOM 633 O O . SER A 1 85 ? 4.641 9.922 20.172 1 98.31 85 SER A O 1
ATOM 635 N N . LEU A 1 86 ? 3.568 8.172 19.422 1 98.44 86 LEU A N 1
ATOM 636 C CA . LEU A 1 86 ? 4.324 8.062 18.188 1 98.44 86 LEU A CA 1
ATOM 637 C C . LEU A 1 86 ? 3.686 8.906 17.078 1 98.44 86 LEU A C 1
ATOM 639 O O . LEU A 1 86 ? 4.223 9 15.977 1 98.44 86 LEU A O 1
ATOM 643 N N . LEU A 1 87 ? 2.535 9.531 17.375 1 98.81 87 LEU A N 1
ATOM 644 C CA . LEU A 1 87 ? 1.763 10.234 16.359 1 98.81 87 LEU A CA 1
ATOM 645 C C . LEU A 1 87 ? 1.865 11.742 16.547 1 98.81 87 LEU A C 1
ATOM 647 O O . LEU A 1 87 ? 1.65 12.25 17.656 1 98.81 87 LEU A O 1
ATOM 651 N N . THR A 1 88 ? 2.201 12.43 15.523 1 98.81 88 THR A N 1
ATOM 652 C CA . THR A 1 88 ? 2.088 13.883 15.43 1 98.81 88 THR A CA 1
ATOM 653 C C . THR A 1 88 ? 1.166 14.281 14.281 1 98.81 88 THR A C 1
ATOM 655 O O . THR A 1 88 ? 1.297 13.766 13.164 1 98.81 88 THR A O 1
ATOM 658 N N . VAL A 1 89 ? 0.239 15.148 14.555 1 98.88 89 VAL A N 1
ATOM 659 C CA . VAL A 1 89 ? -0.691 15.617 13.531 1 98.88 89 VAL A CA 1
ATOM 660 C C . VAL A 1 89 ? -0.571 17.141 13.375 1 98.88 89 VAL A C 1
ATOM 662 O O . VAL A 1 89 ? -0.65 17.875 14.367 1 98.88 89 VAL A O 1
ATOM 665 N N . LEU A 1 90 ? -0.331 17.594 12.164 1 98.75 90 LEU A N 1
ATOM 666 C CA . LEU A 1 90 ? -0.311 19.016 11.859 1 98.75 90 LEU A CA 1
ATOM 667 C C . LEU A 1 90 ? -1.578 19.438 11.117 1 98.75 90 LEU A C 1
ATOM 669 O O . LEU A 1 90 ? -2.006 18.766 10.18 1 98.75 90 LEU A O 1
ATOM 673 N N . LEU A 1 91 ? -2.154 20.516 11.555 1 98.5 91 LEU A N 1
ATOM 674 C CA . LEU A 1 91 ? -3.305 21.094 10.875 1 98.5 91 LEU A CA 1
ATOM 675 C C . LEU A 1 91 ? -2.893 22.328 10.062 1 98.5 91 LEU A C 1
ATOM 677 O O . LEU A 1 91 ? -2.086 23.141 10.516 1 98.5 91 LEU A O 1
ATOM 681 N N . PRO A 1 92 ? -3.504 22.406 8.867 1 97.94 92 PRO A N 1
ATOM 682 C CA . PRO A 1 92 ? -3.182 23.578 8.047 1 97.94 92 PRO A CA 1
ATOM 683 C C . PRO A 1 92 ? -3.674 24.891 8.656 1 97.94 92 PRO A C 1
ATOM 685 O O . PRO A 1 92 ? -3.125 25.953 8.367 1 97.94 92 PRO A O 1
ATOM 688 N N . GLN A 1 93 ? -4.703 24.812 9.438 1 98.06 93 GLN A N 1
ATOM 689 C CA . GLN A 1 93 ? -5.312 25.938 10.141 1 98.06 93 GLN A CA 1
ATOM 690 C C . GLN A 1 93 ? -5.719 25.547 11.562 1 98.06 93 GLN A C 1
ATOM 692 O O . GLN A 1 93 ? -5.371 24.453 12.031 1 98.06 93 GLN A O 1
ATOM 697 N N . SER A 1 94 ? -6.336 26.5 12.289 1 97.75 94 SER A N 1
ATOM 698 C CA . SER A 1 94 ? -6.703 26.25 13.672 1 97.75 94 SER A CA 1
ATOM 699 C C . SER A 1 94 ? -7.73 25.125 13.773 1 97.75 94 SER A C 1
ATOM 701 O O . SER A 1 94 ? -8.484 24.875 12.828 1 97.75 94 SER A O 1
ATOM 703 N N . LEU A 1 95 ? -7.75 24.453 14.93 1 96.69 95 LEU A N 1
ATOM 704 C CA . LEU A 1 95 ? -8.68 23.359 15.195 1 96.69 95 LEU A CA 1
ATOM 705 C C . LEU A 1 95 ? -10.125 23.812 15.031 1 96.69 95 LEU A C 1
ATOM 707 O O . LEU A 1 95 ? -10.961 23.062 14.531 1 96.69 95 LEU A O 1
ATOM 711 N N . ASP A 1 96 ? -10.383 25.047 15.398 1 95.31 96 ASP A N 1
ATOM 712 C CA . ASP A 1 96 ? -11.758 25.547 15.367 1 95.31 96 ASP A CA 1
ATOM 713 C C . ASP A 1 96 ? -12.266 25.672 13.938 1 95.31 96 ASP A C 1
ATOM 715 O O . ASP A 1 96 ? -13.469 25.781 13.703 1 95.31 96 ASP A O 1
ATOM 719 N N . ARG A 1 97 ? -11.375 25.688 12.953 1 94.44 97 ARG A N 1
ATOM 720 C CA . ARG A 1 97 ? -11.75 25.812 11.547 1 94.44 97 ARG A CA 1
ATOM 721 C C . ARG A 1 97 ? -12.008 24.438 10.93 1 94.44 97 ARG A C 1
ATOM 723 O O . ARG A 1 97 ? -12.461 24.344 9.781 1 94.44 97 ARG A O 1
ATOM 730 N N . GLN A 1 98 ? -11.758 23.375 11.656 1 94.56 98 GLN A N 1
ATOM 731 C CA . GLN A 1 98 ? -11.93 22.016 11.141 1 94.56 98 GLN A CA 1
ATOM 732 C C . GLN A 1 98 ? -13.375 21.547 11.32 1 94.56 98 GLN A C 1
ATOM 734 O O . GLN A 1 98 ? -14.117 22.109 12.125 1 94.56 98 GLN A O 1
ATOM 739 N N . THR A 1 99 ? -13.742 20.547 10.562 1 93.12 99 THR A N 1
ATOM 740 C CA . THR A 1 99 ? -15.078 19.969 10.672 1 93.12 99 THR A CA 1
ATOM 741 C C . THR A 1 99 ? -15.242 19.219 11.992 1 93.12 99 THR A C 1
ATOM 743 O O . THR A 1 99 ? -14.258 18.891 12.656 1 93.12 99 THR A O 1
ATOM 746 N N . ALA A 1 100 ? -16.438 18.922 12.344 1 94.62 100 ALA A N 1
ATOM 747 C CA . ALA A 1 100 ? -16.734 18.203 13.578 1 94.62 100 ALA A CA 1
ATOM 748 C C . ALA A 1 100 ? -16.109 16.812 13.57 1 94.62 100 ALA A C 1
ATOM 750 O O . ALA A 1 100 ? -15.602 16.359 14.594 1 94.62 100 ALA A O 1
ATOM 751 N N . GLU A 1 101 ? -16.156 16.188 12.453 1 92.75 101 GLU A N 1
ATOM 752 C CA . GLU A 1 101 ? -15.586 14.852 12.305 1 92.75 101 GLU A CA 1
ATOM 753 C C . GLU A 1 101 ? -14.094 14.844 12.602 1 92.75 101 GLU A C 1
ATOM 755 O O . GLU A 1 101 ? -13.594 13.953 13.297 1 92.75 101 GLU A O 1
ATOM 760 N N . VAL A 1 102 ? -13.461 15.789 12.07 1 93.62 102 VAL A N 1
ATOM 761 C CA . VAL A 1 102 ? -12.023 15.914 12.273 1 93.62 102 VAL A CA 1
ATOM 762 C C . VAL A 1 102 ? -11.734 16.219 13.742 1 93.62 102 VAL A C 1
ATOM 764 O O . VAL A 1 102 ? -10.844 15.625 14.344 1 93.62 102 VAL A O 1
ATOM 767 N N . LYS A 1 103 ? -12.484 17.156 14.305 1 96.5 103 LYS A N 1
ATOM 768 C CA . LYS A 1 103 ? -12.312 17.516 15.711 1 96.5 103 LYS A CA 1
ATOM 769 C C . LYS A 1 103 ? -12.484 16.297 16.609 1 96.5 103 LYS A C 1
ATOM 771 O O . LYS A 1 103 ? -11.719 16.109 17.562 1 96.5 103 LYS A O 1
ATOM 776 N N . ASP A 1 104 ? -13.422 15.492 16.344 1 96.38 104 ASP A N 1
ATOM 777 C CA . ASP A 1 104 ? -13.672 14.281 17.125 1 96.38 104 ASP A CA 1
ATOM 778 C C . ASP A 1 104 ? -12.484 13.32 17.047 1 96.38 104 ASP A C 1
ATOM 780 O O . ASP A 1 104 ? -12.047 12.789 18.078 1 96.38 104 ASP A O 1
ATOM 784 N N . LEU A 1 105 ? -11.969 13.148 15.906 1 96.12 105 LEU A N 1
ATOM 785 C CA . LEU A 1 105 ? -10.844 12.25 15.695 1 96.12 105 LEU A CA 1
ATOM 786 C C . LEU A 1 105 ? -9.594 12.758 16.406 1 96.12 105 LEU A C 1
ATOM 788 O O . LEU A 1 105 ? -8.836 11.977 16.984 1 96.12 105 LEU A O 1
ATOM 792 N N . LEU A 1 106 ? -9.453 14.062 16.438 1 97.69 106 LEU A N 1
ATOM 793 C CA . LEU A 1 106 ? -8.219 14.664 16.938 1 97.69 106 LEU A CA 1
ATOM 794 C C . LEU A 1 106 ? -8.242 14.781 18.453 1 97.69 106 LEU A C 1
ATOM 796 O O . LEU A 1 106 ? -7.219 15.086 19.078 1 97.69 106 LEU A O 1
ATOM 800 N N . GLY A 1 107 ? -9.391 14.5 19.047 1 95.75 107 GLY A N 1
ATOM 801 C CA . GLY A 1 107 ? -9.531 14.586 20.484 1 95.75 107 GLY A CA 1
ATOM 802 C C . GLY A 1 107 ? -8.578 13.68 21.234 1 95.75 107 GLY A C 1
ATOM 803 O O . GLY A 1 107 ? -8.203 13.969 22.375 1 95.75 107 GLY A O 1
ATOM 804 N N . SER A 1 108 ? -8.109 12.625 20.641 1 94.5 108 SER A N 1
ATOM 805 C CA . SER A 1 108 ? -7.262 11.641 21.297 1 94.5 108 SER A CA 1
ATOM 806 C C . SER A 1 108 ? -5.805 11.797 20.875 1 94.5 108 SER A C 1
ATOM 808 O O . SER A 1 108 ? -4.953 10.984 21.234 1 94.5 108 SER A O 1
ATOM 810 N N . VAL A 1 109 ? -5.559 12.789 20.062 1 98.25 109 VAL A N 1
ATOM 811 C CA . VAL A 1 109 ? -4.203 12.984 19.562 1 98.25 109 VAL A CA 1
ATOM 812 C C . VAL A 1 109 ? -3.383 13.773 20.578 1 98.25 109 VAL A C 1
ATOM 814 O O . VAL A 1 109 ? -3.75 14.898 20.938 1 98.25 109 VAL A O 1
ATOM 817 N N . LEU A 1 110 ? -2.297 13.266 21.016 1 97.56 110 LEU A N 1
ATOM 818 C CA . LEU A 1 110 ? -1.448 13.867 22.047 1 97.56 110 LEU A CA 1
ATOM 819 C C . LEU A 1 110 ? -0.629 15.016 21.453 1 97.56 110 LEU A C 1
ATOM 821 O O . LEU A 1 110 ? -0.498 16.078 22.078 1 97.56 110 LEU A O 1
ATOM 825 N N . HIS A 1 111 ? 0.036 14.828 20.312 1 98.31 111 HIS A N 1
ATOM 826 C CA . HIS A 1 111 ? 0.872 15.844 19.672 1 98.31 111 HIS A CA 1
ATOM 827 C C . HIS A 1 111 ? 0.163 16.469 18.484 1 98.31 111 HIS A C 1
ATOM 829 O O . HIS A 1 111 ? 0.351 16.031 17.344 1 98.31 111 HIS A O 1
ATOM 835 N N . LEU A 1 112 ? -0.563 17.5 18.766 1 98.44 112 LEU A N 1
ATOM 836 C CA . LEU A 1 112 ? -1.309 18.25 17.766 1 98.44 112 LEU A CA 1
ATOM 837 C C . LEU A 1 112 ? -0.708 19.625 17.547 1 98.44 112 LEU A C 1
ATOM 839 O O . LEU A 1 112 ? -0.558 20.391 18.5 1 98.44 112 LEU A O 1
ATOM 843 N N . ILE A 1 113 ? -0.355 19.938 16.312 1 98.31 113 ILE A N 1
ATOM 844 C CA . ILE A 1 113 ? 0.201 21.234 15.977 1 98.31 113 ILE A CA 1
ATOM 845 C C . ILE A 1 113 ? -0.751 21.984 15.039 1 98.31 113 ILE A C 1
ATOM 847 O O . ILE A 1 113 ? -1.079 21.484 13.961 1 98.31 113 ILE A O 1
ATOM 851 N N . GLU A 1 114 ? -1.179 23.141 15.398 1 97.56 114 GLU A N 1
ATOM 852 C CA . GLU A 1 114 ? -2.051 24 14.594 1 97.56 114 GLU A CA 1
ATOM 853 C C . GLU A 1 114 ? -1.28 25.172 13.984 1 97.56 114 GLU A C 1
ATOM 855 O O . GLU A 1 114 ? -0.323 25.656 14.586 1 97.56 114 GLU A O 1
ATOM 860 N N . LYS A 1 115 ? -1.774 25.547 12.781 1 97.75 115 LYS A N 1
ATOM 861 C CA . LYS A 1 115 ? -1.166 26.719 12.164 1 97.75 115 LYS A CA 1
ATOM 862 C C . LYS A 1 115 ? -2.158 27.875 12.078 1 97.75 115 LYS A C 1
ATOM 864 O O . LYS A 1 115 ? -2.617 28.219 10.992 1 97.75 115 LYS A O 1
ATOM 869 N N . GLU A 1 116 ? -2.275 28.578 13.156 1 96.56 116 GLU A N 1
ATOM 870 C CA . GLU A 1 116 ? -3.232 29.672 13.273 1 96.56 116 GLU A CA 1
ATOM 871 C C . GLU A 1 116 ? -2.881 30.828 12.328 1 96.56 116 GLU A C 1
ATOM 873 O O . GLU A 1 116 ? -3.768 31.547 11.859 1 96.56 116 GLU A O 1
ATOM 878 N N . ASP A 1 117 ? -1.619 30.953 12.047 1 97.31 117 ASP A N 1
ATOM 879 C CA . ASP A 1 117 ? -1.155 32.031 11.156 1 97.31 117 ASP A CA 1
ATOM 880 C C . ASP A 1 117 ? -1.749 31.875 9.758 1 97.31 117 ASP A C 1
ATOM 882 O O . ASP A 1 117 ? -1.745 32.812 8.977 1 97.31 117 ASP A O 1
ATOM 886 N N . ASN A 1 118 ? -2.24 30.641 9.461 1 97.94 118 ASN A N 1
ATOM 887 C CA . ASN A 1 118 ? -2.762 30.375 8.125 1 97.94 118 ASN A CA 1
ATOM 888 C C . ASN A 1 118 ? -4.281 30.484 8.086 1 97.94 118 ASN A C 1
ATOM 890 O O . ASN A 1 118 ? -4.906 30.172 7.07 1 97.94 118 ASN A O 1
ATOM 894 N N . ASN A 1 119 ? -4.918 31 9.102 1 97.44 119 ASN A N 1
ATOM 895 C CA . ASN A 1 119 ? -6.371 31.031 9.195 1 97.44 119 ASN A CA 1
ATOM 896 C C . ASN A 1 119 ? -6.98 31.906 8.094 1 97.44 119 ASN A C 1
ATOM 898 O O . ASN A 1 119 ? -8.109 31.656 7.664 1 97.44 119 ASN A O 1
ATOM 902 N N . ASP A 1 120 ? -6.227 32.875 7.594 1 97.06 120 ASP A N 1
ATOM 903 C CA . ASP A 1 120 ? -6.77 33.812 6.609 1 97.06 120 ASP A CA 1
ATOM 904 C C . ASP A 1 120 ? -6.465 33.344 5.188 1 97.06 120 ASP A C 1
ATOM 906 O O . ASP A 1 120 ? -6.902 33.969 4.219 1 97.06 120 ASP A O 1
ATOM 910 N N . LEU A 1 121 ? -5.832 32.25 5.062 1 97.44 121 LEU A N 1
ATOM 911 C CA . LEU A 1 121 ? -5.496 31.719 3.742 1 97.44 121 LEU A CA 1
ATOM 912 C C . LEU A 1 121 ? -6.598 30.797 3.23 1 97.44 121 LEU A C 1
ATOM 914 O O . LEU A 1 121 ? -7.262 30.109 4.02 1 97.44 121 LEU A O 1
ATOM 918 N N . PRO A 1 122 ? -6.738 30.859 1.883 1 96.56 122 PRO A N 1
ATOM 919 C CA . PRO A 1 122 ? -7.559 29.781 1.331 1 96.56 122 PRO A CA 1
ATOM 920 C C . PRO A 1 122 ? -7.023 28.391 1.691 1 96.56 122 PRO A C 1
ATOM 922 O O . PRO A 1 122 ? -5.809 28.203 1.748 1 96.56 122 PRO A O 1
ATOM 925 N N . LEU A 1 123 ? -7.855 27.438 1.87 1 93.56 123 LEU A N 1
ATOM 926 C CA . LEU A 1 123 ? -7.516 26.125 2.404 1 93.56 123 LEU A CA 1
ATOM 927 C C . LEU A 1 123 ? -6.473 25.438 1.53 1 93.56 123 LEU A C 1
ATOM 929 O O . LEU A 1 123 ? -5.516 24.859 2.043 1 93.56 123 LEU A O 1
ATOM 933 N N . PRO A 1 124 ? -6.598 25.531 0.138 1 94.25 124 PRO A N 1
ATOM 934 C CA . PRO A 1 124 ? -5.574 24.875 -0.677 1 94.25 124 PRO A CA 1
ATOM 935 C C . PRO A 1 124 ? -4.168 25.406 -0.409 1 94.25 124 PRO A C 1
ATOM 937 O O . PRO A 1 124 ? -3.203 24.641 -0.392 1 94.25 124 PRO A O 1
ATOM 940 N N . MET A 1 125 ? -4.047 26.641 -0.161 1 96.94 125 MET A N 1
ATOM 941 C CA . MET A 1 125 ? -2.754 27.266 0.134 1 96.94 125 MET A CA 1
ATOM 942 C C . MET A 1 125 ? -2.266 26.859 1.522 1 96.94 125 MET A C 1
ATOM 944 O O . MET A 1 125 ? -1.102 26.5 1.693 1 96.94 125 MET A O 1
ATOM 948 N N . ALA A 1 126 ? -3.133 26.906 2.506 1 97.62 126 ALA A N 1
ATOM 949 C CA . ALA A 1 126 ? -2.793 26.5 3.863 1 97.62 126 ALA A CA 1
ATOM 950 C C . ALA A 1 126 ? -2.354 25.031 3.898 1 97.62 126 ALA A C 1
ATOM 952 O O . ALA A 1 126 ? -1.407 24.688 4.605 1 97.62 126 ALA A O 1
ATOM 953 N N . SER A 1 127 ? -2.988 24.219 3.117 1 96.94 127 SER A N 1
ATOM 954 C CA . SER A 1 127 ? -2.674 22.797 3.053 1 96.94 127 SER A CA 1
ATOM 955 C C . SER A 1 127 ? -1.289 22.562 2.459 1 96.94 127 SER A C 1
ATOM 957 O O . SER A 1 127 ? -0.539 21.719 2.939 1 96.94 127 SER A O 1
ATOM 959 N N . SER A 1 128 ? -0.996 23.281 1.426 1 97.69 128 SER A N 1
ATOM 960 C CA . SER A 1 128 ? 0.32 23.156 0.805 1 97.69 128 SER A CA 1
ATOM 961 C C . SER A 1 128 ? 1.43 23.516 1.789 1 97.69 128 SER A C 1
ATOM 963 O O . SER A 1 128 ? 2.439 22.812 1.873 1 97.69 128 SER A O 1
ATOM 965 N N . LEU A 1 129 ? 1.233 24.562 2.514 1 98.06 129 LEU A N 1
ATOM 966 C CA . LEU A 1 129 ? 2.211 24.969 3.514 1 98.06 129 LEU A CA 1
ATOM 967 C C . LEU A 1 129 ? 2.338 23.938 4.617 1 98.06 129 LEU A C 1
ATOM 969 O O . LEU A 1 129 ? 3.445 23.625 5.07 1 98.06 129 LEU A O 1
ATOM 973 N N . CYS A 1 130 ? 1.204 23.438 5.016 1 98.38 130 CYS A N 1
ATOM 974 C CA . CYS A 1 130 ? 1.182 22.391 6.039 1 98.38 130 CYS A CA 1
ATOM 975 C C . CYS A 1 130 ? 1.948 21.156 5.578 1 98.38 130 CYS A C 1
ATOM 977 O O . CYS A 1 130 ? 2.775 20.625 6.316 1 98.38 130 CYS A O 1
ATOM 979 N N . ASN A 1 131 ? 1.748 20.719 4.301 1 98.56 131 ASN A N 1
ATOM 980 C CA . ASN A 1 131 ? 2.473 19.578 3.742 1 98.56 131 ASN A CA 1
ATOM 981 C C . ASN A 1 131 ? 3.977 19.828 3.715 1 98.56 131 ASN A C 1
ATOM 983 O O . ASN A 1 131 ? 4.766 18.938 4.02 1 98.56 131 ASN A O 1
ATOM 987 N N . GLN A 1 132 ? 4.328 21.047 3.428 1 98.44 132 GLN A N 1
ATOM 988 C CA . GLN A 1 132 ? 5.746 21.391 3.398 1 98.44 132 GLN A CA 1
ATOM 989 C C . GLN A 1 132 ? 6.375 21.25 4.781 1 98.44 132 GLN A C 1
ATOM 991 O O . GLN A 1 132 ? 7.492 20.766 4.918 1 98.44 132 GLN A O 1
ATOM 996 N N . GLU A 1 133 ? 5.688 21.688 5.75 1 98.38 133 GLU A N 1
ATOM 997 C CA . GLU A 1 133 ? 6.18 21.578 7.121 1 98.38 133 GLU A CA 1
ATOM 998 C C . GLU A 1 133 ? 6.32 20.109 7.531 1 98.38 133 GLU A C 1
ATOM 1000 O O . GLU A 1 133 ? 7.301 19.734 8.188 1 98.38 133 GLU A O 1
ATOM 1005 N N . ILE A 1 134 ? 5.375 19.312 7.168 1 98.75 134 ILE A N 1
ATOM 1006 C CA . ILE A 1 134 ? 5.41 17.875 7.457 1 98.75 134 ILE A CA 1
ATOM 1007 C C . ILE A 1 134 ? 6.625 17.25 6.785 1 98.75 134 ILE A C 1
ATOM 1009 O O . ILE A 1 134 ? 7.363 16.484 7.41 1 98.75 134 ILE A O 1
ATOM 1013 N N . ILE A 1 135 ? 6.852 17.578 5.555 1 98.5 135 ILE A N 1
ATOM 1014 C CA . ILE A 1 135 ? 7.973 17.031 4.793 1 98.5 135 ILE A CA 1
ATOM 1015 C C . ILE A 1 135 ? 9.289 17.469 5.438 1 98.5 135 ILE A C 1
ATOM 1017 O O . ILE A 1 135 ? 10.219 16.656 5.555 1 98.5 135 ILE A O 1
ATOM 1021 N N . ASN A 1 136 ? 9.312 18.656 5.969 1 97.88 136 ASN A N 1
ATOM 1022 C CA . ASN A 1 136 ? 10.516 19.172 6.621 1 97.88 136 ASN A CA 1
ATOM 1023 C C . ASN A 1 136 ? 10.867 18.359 7.871 1 97.88 136 ASN A C 1
ATOM 1025 O O . ASN A 1 136 ? 12.031 18.281 8.258 1 97.88 136 ASN A O 1
ATOM 1029 N N . ARG A 1 137 ? 9.93 17.734 8.398 1 96.81 137 ARG A N 1
ATOM 1030 C CA . ARG A 1 137 ? 10.109 17.094 9.695 1 96.81 137 ARG A CA 1
ATOM 1031 C C . ARG A 1 137 ? 10.359 15.594 9.547 1 96.81 137 ARG A C 1
ATOM 1033 O O . ARG A 1 137 ? 10.617 14.898 10.531 1 96.81 137 ARG A O 1
ATOM 1040 N N . CYS A 1 138 ? 10.266 15.078 8.305 1 96.69 138 CYS A N 1
ATOM 1041 C CA . CYS A 1 138 ? 10.305 13.625 8.172 1 96.69 138 CYS A CA 1
ATOM 1042 C C . CYS A 1 138 ? 11.578 13.18 7.465 1 96.69 138 CYS A C 1
ATOM 1044 O O . CYS A 1 138 ? 12.297 14.008 6.891 1 96.69 138 CYS A O 1
ATOM 1046 N N . ASP A 1 139 ? 11.867 11.844 7.586 1 93.62 139 ASP A N 1
ATOM 1047 C CA . ASP A 1 139 ? 12.945 11.188 6.848 1 93.62 139 ASP A CA 1
ATOM 1048 C C . ASP A 1 139 ? 12.414 10.531 5.578 1 93.62 139 ASP A C 1
ATOM 1050 O O . ASP A 1 139 ? 13.148 10.383 4.598 1 93.62 139 ASP A O 1
ATOM 1054 N N . GLN A 1 140 ? 11.203 10.125 5.637 1 95.19 140 GLN A N 1
ATOM 1055 C CA . GLN A 1 140 ? 10.531 9.391 4.57 1 95.19 140 GLN A CA 1
ATOM 1056 C C . GLN A 1 140 ? 9.078 9.828 4.434 1 95.19 140 GLN A C 1
ATOM 1058 O O . GLN A 1 140 ? 8.414 10.102 5.43 1 95.19 140 GLN A O 1
ATOM 1063 N N . LEU A 1 141 ? 8.68 9.914 3.15 1 98 141 LEU A N 1
ATOM 1064 C CA . LEU A 1 141 ? 7.285 10.234 2.863 1 98 141 LEU A CA 1
ATOM 1065 C C . LEU A 1 141 ? 6.594 9.078 2.15 1 98 141 LEU A C 1
ATOM 1067 O O . LEU A 1 141 ? 7.066 8.617 1.109 1 98 141 LEU A O 1
ATOM 1071 N N . ILE A 1 142 ? 5.473 8.594 2.721 1 98.31 142 ILE A N 1
ATOM 1072 C CA . ILE A 1 142 ? 4.551 7.672 2.064 1 98.31 142 ILE A CA 1
ATOM 1073 C C . ILE A 1 142 ? 3.285 8.422 1.65 1 98.31 142 ILE A C 1
ATOM 1075 O O . ILE A 1 142 ? 2.59 8.992 2.494 1 98.31 142 ILE A O 1
ATOM 1079 N N . CYS A 1 143 ? 2.99 8.43 0.346 1 98.75 143 CYS A N 1
ATOM 1080 C CA . CYS A 1 143 ? 1.893 9.234 -0.179 1 98.75 143 CYS A CA 1
ATOM 1081 C C . CYS A 1 143 ? 0.931 8.383 -0.997 1 98.75 143 CYS A C 1
ATOM 1083 O O . CYS A 1 143 ? 1.359 7.59 -1.841 1 98.75 143 CYS A O 1
ATOM 1085 N N . PHE A 1 144 ? -0.319 8.453 -0.724 1 98.75 144 PHE A N 1
ATOM 1086 C CA . PHE A 1 144 ? -1.391 7.832 -1.494 1 98.75 144 PHE A CA 1
ATOM 1087 C C . PHE A 1 144 ? -2.23 8.891 -2.201 1 98.75 144 PHE A C 1
ATOM 1089 O O . PHE A 1 144 ? -2.863 9.727 -1.55 1 98.75 144 PHE A O 1
ATOM 1096 N N . ALA A 1 145 ? -2.293 8.773 -3.51 1 98.5 145 ALA A N 1
ATOM 1097 C CA . ALA A 1 145 ? -2.861 9.891 -4.262 1 98.5 145 ALA A CA 1
ATOM 1098 C C . ALA A 1 145 ? -3.635 9.398 -5.48 1 98.5 145 ALA A C 1
ATOM 1100 O O . ALA A 1 145 ? -3.686 8.188 -5.742 1 98.5 145 ALA A O 1
ATOM 1101 N N . PHE A 1 146 ? -4.375 10.273 -6.121 1 97.75 146 PHE A N 1
ATOM 1102 C CA . PHE A 1 146 ? -4.836 10.172 -7.5 1 97.75 146 PHE A CA 1
ATOM 1103 C C . PHE A 1 146 ? -3.951 10.984 -8.438 1 97.75 146 PHE A C 1
ATOM 1105 O O . PHE A 1 146 ? -3.252 11.898 -7.996 1 97.75 146 PHE A O 1
ATOM 1112 N N . HIS A 1 147 ? -4.039 10.68 -9.672 1 97.44 147 HIS A N 1
ATOM 1113 C CA . HIS A 1 147 ? -3.166 11.375 -10.609 1 97.44 147 HIS A CA 1
ATOM 1114 C C . HIS A 1 147 ? -3.551 12.844 -10.727 1 97.44 147 HIS A C 1
ATOM 1116 O O . HIS A 1 147 ? -2.738 13.672 -11.156 1 97.44 147 HIS A O 1
ATOM 1122 N N . ASP A 1 148 ? -4.727 13.102 -10.336 1 97 148 ASP A N 1
ATOM 1123 C CA . ASP A 1 148 ? -5.152 14.492 -10.422 1 97 148 ASP A CA 1
ATOM 1124 C C . ASP A 1 148 ? -4.98 15.211 -9.086 1 97 148 ASP A C 1
ATOM 1126 O O . ASP A 1 148 ? -5.484 16.312 -8.891 1 97 148 ASP A O 1
ATOM 1130 N N . SER A 1 149 ? -4.301 14.555 -8.117 1 96.5 149 SER A N 1
ATOM 1131 C CA . SER A 1 149 ? -3.998 15.172 -6.836 1 96.5 149 SER A CA 1
ATOM 1132 C C . SER A 1 149 ? -2.836 16.156 -6.957 1 96.5 149 SER A C 1
ATOM 1134 O O . SER A 1 149 ? -1.753 15.914 -6.422 1 96.5 149 SER A O 1
ATOM 1136 N N . GLU A 1 150 ? -3.018 17.297 -7.473 1 95.75 150 GLU A N 1
ATOM 1137 C CA . GLU A 1 150 ? -1.966 18.25 -7.805 1 95.75 150 GLU A CA 1
ATOM 1138 C C . GLU A 1 150 ? -1.169 18.656 -6.566 1 95.75 150 GLU A C 1
ATOM 1140 O O . GLU A 1 150 ? 0.063 18.641 -6.582 1 95.75 150 GLU A O 1
ATOM 1145 N N . THR A 1 151 ? -1.859 18.969 -5.512 1 95.69 151 THR A N 1
ATOM 1146 C CA . THR A 1 151 ? -1.203 19.422 -4.285 1 95.69 151 THR A CA 1
ATOM 1147 C C . THR A 1 151 ? -0.334 18.297 -3.707 1 95.69 151 THR A C 1
ATOM 1149 O O . THR A 1 151 ? 0.814 18.531 -3.326 1 95.69 151 THR A O 1
ATOM 1152 N N . LEU A 1 152 ? -0.825 17.094 -3.682 1 97.88 152 LEU A N 1
ATOM 1153 C CA . LEU A 1 152 ? -0.083 15.953 -3.158 1 97.88 152 LEU A CA 1
ATOM 1154 C C . LEU A 1 152 ? 1.134 15.648 -4.027 1 97.88 152 LEU A C 1
ATOM 1156 O O . LEU A 1 152 ? 2.221 15.383 -3.51 1 97.88 152 LEU A O 1
ATOM 1160 N N . LEU A 1 153 ? 0.911 15.695 -5.316 1 98.12 153 LEU A N 1
ATOM 1161 C CA . LEU A 1 153 ? 2.01 15.406 -6.23 1 98.12 153 LEU A CA 1
ATOM 1162 C C . LEU A 1 153 ? 3.107 16.453 -6.113 1 98.12 153 LEU A C 1
ATOM 1164 O O . LEU A 1 153 ? 4.297 16.125 -6.133 1 98.12 153 LEU A O 1
ATOM 1168 N N . SER A 1 154 ? 2.705 17.672 -5.984 1 97.56 154 SER A N 1
ATOM 1169 C CA . SER A 1 154 ? 3.674 18.734 -5.742 1 97.56 154 SER A CA 1
ATOM 1170 C C . SER A 1 154 ? 4.441 18.516 -4.445 1 97.56 154 SER A C 1
ATOM 1172 O O . SER A 1 154 ? 5.652 18.734 -4.387 1 97.56 154 SER A O 1
ATOM 1174 N N . SER A 1 155 ? 3.754 18.031 -3.424 1 98.19 155 SER A N 1
ATOM 1175 C CA . SER A 1 155 ? 4.395 17.734 -2.148 1 98.19 155 SER A CA 1
ATOM 1176 C C . SER A 1 155 ? 5.414 16.609 -2.299 1 98.19 155 SER A C 1
ATOM 1178 O O . SER A 1 155 ? 6.504 16.672 -1.725 1 98.19 155 SER A O 1
ATOM 1180 N N . CYS A 1 156 ? 5.055 15.602 -3.051 1 98.06 156 CYS A N 1
ATOM 1181 C CA . CYS A 1 156 ? 5.977 14.5 -3.297 1 98.06 156 CYS A CA 1
ATOM 1182 C C . CYS A 1 156 ? 7.227 14.992 -4.016 1 98.06 156 CYS A C 1
ATOM 1184 O O . CYS A 1 156 ? 8.344 14.609 -3.66 1 98.06 156 CYS A O 1
ATOM 1186 N N . HIS A 1 157 ? 7.047 15.82 -4.992 1 97.44 157 HIS A N 1
ATOM 1187 C CA . HIS A 1 157 ? 8.18 16.375 -5.715 1 97.44 157 HIS A CA 1
ATOM 1188 C C . HIS A 1 157 ? 9.07 17.203 -4.785 1 97.44 157 HIS A C 1
ATOM 1190 O O . HIS A 1 157 ? 10.297 17.094 -4.84 1 97.44 157 HIS A O 1
ATOM 1196 N N . SER A 1 158 ? 8.453 17.969 -3.98 1 97.19 158 SER A N 1
ATOM 1197 C CA . SER A 1 158 ? 9.188 18.766 -3.008 1 97.19 158 SER A CA 1
ATOM 1198 C C . SER A 1 158 ? 10 17.875 -2.07 1 97.19 158 SER A C 1
ATOM 1200 O O . SER A 1 158 ? 11.172 18.172 -1.798 1 97.19 158 SER A O 1
ATOM 1202 N N . ALA A 1 159 ? 9.391 16.844 -1.595 1 97.56 159 ALA A N 1
ATOM 1203 C CA . ALA A 1 159 ? 10.078 15.906 -0.71 1 97.56 159 ALA A CA 1
ATOM 1204 C C . ALA A 1 159 ? 11.297 15.297 -1.395 1 97.56 159 ALA A C 1
ATOM 1206 O O . ALA A 1 159 ? 12.375 15.219 -0.798 1 97.56 159 ALA A O 1
ATOM 1207 N N . GLU A 1 160 ? 11.117 14.906 -2.615 1 95 160 GLU A N 1
ATOM 1208 C CA . GLU A 1 160 ? 12.227 14.352 -3.377 1 95 160 GLU A CA 1
ATOM 1209 C C . GLU A 1 160 ? 13.344 15.375 -3.551 1 95 160 GLU A C 1
ATOM 1211 O O . GLU A 1 160 ? 14.523 15.047 -3.402 1 95 160 GLU A O 1
ATOM 1216 N N . ASP A 1 161 ? 12.945 16.578 -3.816 1 94.75 161 ASP A N 1
ATOM 1217 C CA . ASP A 1 161 ? 13.906 17.672 -3.984 1 94.75 161 ASP A CA 1
ATOM 1218 C C . ASP A 1 161 ? 14.703 17.906 -2.701 1 94.75 161 ASP A C 1
ATOM 1220 O O . ASP A 1 161 ? 15.859 18.328 -2.75 1 94.75 161 ASP A O 1
ATOM 1224 N N . MET A 1 162 ? 14.133 17.594 -1.604 1 94.69 162 MET A N 1
ATOM 1225 C CA . MET A 1 162 ? 14.758 17.797 -0.303 1 94.69 162 MET A CA 1
ATOM 1226 C C . MET A 1 162 ? 15.562 16.562 0.114 1 94.69 162 MET A C 1
ATOM 1228 O O . MET A 1 162 ? 16.078 16.5 1.231 1 94.69 162 MET A O 1
ATOM 1232 N N . GLY A 1 163 ? 15.523 15.57 -0.695 1 90.75 163 GLY A N 1
ATOM 1233 C CA . GLY A 1 163 ? 16.344 14.391 -0.449 1 90.75 163 GLY A CA 1
ATOM 1234 C C . GLY A 1 163 ? 15.633 13.344 0.4 1 90.75 163 GLY A C 1
ATOM 1235 O O . GLY A 1 163 ? 16.281 12.445 0.946 1 90.75 163 GLY A O 1
ATOM 1236 N N . LYS A 1 164 ? 14.328 13.5 0.492 1 93.81 164 LYS A N 1
ATOM 1237 C CA . LYS A 1 164 ? 13.586 12.5 1.251 1 93.81 164 LYS A CA 1
ATOM 1238 C C . LYS A 1 164 ? 13.32 11.258 0.41 1 93.81 164 LYS A C 1
ATOM 1240 O O . LYS A 1 164 ? 13.234 11.336 -0.817 1 93.81 164 LYS A O 1
ATOM 1245 N N . VAL A 1 165 ? 13.25 10.109 1.055 1 92.69 165 VAL A N 1
ATOM 1246 C CA . VAL A 1 165 ? 12.758 8.906 0.402 1 92.69 165 VAL A CA 1
ATOM 1247 C C . VAL A 1 165 ? 11.242 8.969 0.265 1 92.69 165 VAL A C 1
ATOM 1249 O O . VAL A 1 165 ? 10.531 9.164 1.254 1 92.69 165 VAL A O 1
ATOM 1252 N N . VAL A 1 166 ? 10.758 8.82 -1.001 1 96.5 166 VAL A N 1
ATOM 1253 C CA . VAL A 1 166 ? 9.328 8.977 -1.247 1 96.5 166 VAL A CA 1
ATOM 1254 C C . VAL A 1 166 ? 8.766 7.684 -1.843 1 96.5 166 VAL A C 1
ATOM 1256 O O . VAL A 1 166 ? 9.281 7.18 -2.842 1 96.5 166 VAL A O 1
ATOM 1259 N N . SER A 1 167 ? 7.762 7.094 -1.196 1 96.69 167 SER A N 1
ATOM 1260 C CA . SER A 1 167 ? 6.918 6.059 -1.777 1 96.69 167 SER A CA 1
ATOM 1261 C C . SER A 1 167 ? 5.543 6.609 -2.148 1 96.69 167 SER A C 1
ATOM 1263 O O . SER A 1 167 ? 4.766 6.984 -1.271 1 96.69 167 SER A O 1
ATOM 1265 N N . LEU A 1 168 ? 5.328 6.648 -3.4 1 97.81 168 LEU A N 1
ATOM 1266 C CA . LEU A 1 168 ? 4.086 7.199 -3.928 1 97.81 168 LEU A CA 1
ATOM 1267 C C . LEU A 1 168 ? 3.266 6.117 -4.625 1 97.81 168 LEU A C 1
ATOM 1269 O O . LEU A 1 168 ? 3.76 5.445 -5.531 1 97.81 168 LEU A O 1
ATOM 1273 N N . MET A 1 169 ? 1.985 5.918 -4.16 1 97.94 169 MET A N 1
ATOM 1274 C CA . MET A 1 169 ? 1.063 4.961 -4.762 1 97.94 169 MET A CA 1
ATOM 1275 C C . MET A 1 169 ? -0.232 5.645 -5.188 1 97.94 169 MET A C 1
ATOM 1277 O O . MET A 1 169 ? -0.727 6.531 -4.492 1 97.94 169 MET A O 1
ATOM 1281 N N . PHE A 1 170 ? -0.782 5.129 -6.289 1 98.38 170 PHE A N 1
ATOM 1282 C CA . PHE A 1 170 ? -1.981 5.75 -6.836 1 98.38 170 PHE A CA 1
ATOM 1283 C C . PHE A 1 170 ? -3.176 4.812 -6.727 1 98.38 170 PHE A C 1
ATOM 1285 O O . PHE A 1 170 ? -3.037 3.6 -6.902 1 98.38 170 PHE A O 1
ATOM 1292 N N . PHE A 1 171 ? -4.379 5.363 -6.559 1 96.75 171 PHE A N 1
ATOM 1293 C CA . PHE A 1 171 ? -5.613 4.594 -6.441 1 96.75 171 PHE A CA 1
ATOM 1294 C C . PHE A 1 171 ? -6.27 4.41 -7.805 1 96.75 171 PHE A C 1
ATOM 1296 O O . PHE A 1 171 ? -7.266 3.695 -7.926 1 96.75 171 PHE A O 1
ATOM 1303 N N . ASP A 1 172 ? -5.707 5.195 -8.867 1 93 172 ASP A N 1
ATOM 1304 C CA . ASP A 1 172 ? -6.383 5.18 -10.156 1 93 172 ASP A CA 1
ATOM 1305 C C . ASP A 1 172 ? -5.414 4.824 -11.281 1 93 172 ASP A C 1
ATOM 1307 O O . ASP A 1 172 ? -4.195 4.926 -11.117 1 93 172 ASP A O 1
ATOM 1311 N N . MET B 1 1 ? -43.688 2.256 -32.906 1 25.23 1 MET B N 1
ATOM 1312 C CA . MET B 1 1 ? -42.594 1.371 -32.562 1 25.23 1 MET B CA 1
ATOM 1313 C C . MET B 1 1 ? -41.812 1.927 -31.391 1 25.23 1 MET B C 1
ATOM 1315 O O . MET B 1 1 ? -41.25 3.02 -31.469 1 25.23 1 MET B O 1
ATOM 1319 N N . SER B 1 2 ? -42.219 1.662 -30.078 1 28.91 2 SER B N 1
ATOM 1320 C CA . SER B 1 2 ? -42 2.248 -28.766 1 28.91 2 SER B CA 1
ATOM 1321 C C . SER B 1 2 ? -40.594 1.979 -28.266 1 28.91 2 SER B C 1
ATOM 1323 O O . SER B 1 2 ? -40.125 0.834 -28.266 1 28.91 2 SER B O 1
ATOM 1325 N N . LEU B 1 3 ? -39.562 2.85 -28.453 1 30.25 3 LEU B N 1
ATOM 1326 C CA . LEU B 1 3 ? -38.125 2.828 -28.219 1 30.25 3 LEU B CA 1
ATOM 1327 C C . LEU B 1 3 ? -37.812 2.533 -26.75 1 30.25 3 LEU B C 1
ATOM 1329 O O . LEU B 1 3 ? -38 3.393 -25.891 1 30.25 3 LEU B O 1
ATOM 1333 N N . SER B 1 4 ? -38.25 1.396 -26.172 1 30.66 4 SER B N 1
ATOM 1334 C CA . SER B 1 4 ? -37.969 0.979 -24.797 1 30.66 4 SER B CA 1
ATOM 1335 C C . SER B 1 4 ? -36.469 1.02 -24.484 1 30.66 4 SER B C 1
ATOM 1337 O O . SER B 1 4 ? -35.688 0.275 -25.078 1 30.66 4 SER B O 1
ATOM 1339 N N . ARG B 1 5 ? -35.938 2.207 -24.141 1 31.19 5 ARG B N 1
ATOM 1340 C CA . ARG B 1 5 ? -34.562 2.486 -23.75 1 31.19 5 ARG B CA 1
ATOM 1341 C C . ARG B 1 5 ? -34.094 1.512 -22.672 1 31.19 5 ARG B C 1
ATOM 1343 O O . ARG B 1 5 ? -34.75 1.368 -21.641 1 31.19 5 ARG B O 1
ATOM 1350 N N . SER B 1 6 ? -33.438 0.381 -22.953 1 29.84 6 SE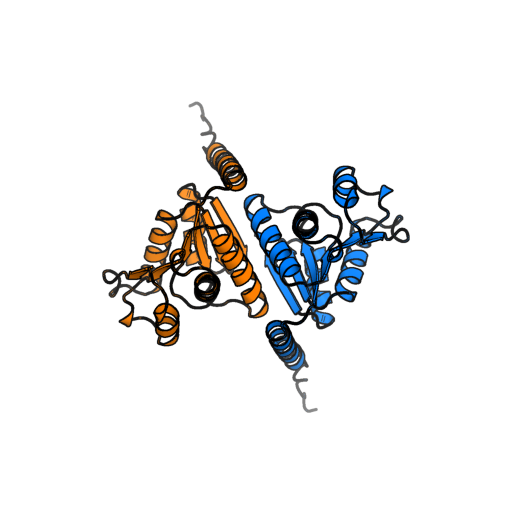R B N 1
ATOM 1351 C CA . SER B 1 6 ? -32.812 -0.679 -22.172 1 29.84 6 SER B CA 1
ATOM 1352 C C . SER B 1 6 ? -31.969 -0.103 -21.047 1 29.84 6 SER B C 1
ATOM 1354 O O . SER B 1 6 ? -30.984 0.595 -21.297 1 29.84 6 SER B O 1
ATOM 1356 N N . LEU B 1 7 ? -32.469 0.416 -19.875 1 33.22 7 LEU B N 1
ATOM 1357 C CA . LEU B 1 7 ? -31.969 0.874 -18.578 1 33.22 7 LEU B CA 1
ATOM 1358 C C . LEU B 1 7 ? -30.938 -0.095 -18.016 1 33.22 7 LEU B C 1
ATOM 1360 O O . LEU B 1 7 ? -31.266 -1.227 -17.656 1 33.22 7 LEU B O 1
ATOM 1364 N N . ASP B 1 8 ? -29.719 -0.13 -18.469 1 34.16 8 ASP B N 1
ATOM 1365 C CA . ASP B 1 8 ? -28.516 -0.955 -18.406 1 34.16 8 ASP B CA 1
ATOM 1366 C C . ASP B 1 8 ? -28.156 -1.323 -16.969 1 34.16 8 ASP B C 1
ATOM 1368 O O . ASP B 1 8 ? -28.359 -0.523 -16.047 1 34.16 8 ASP B O 1
ATOM 1372 N N . LEU B 1 9 ? -28 -2.562 -16.406 1 34.84 9 LEU B N 1
ATOM 1373 C CA . LEU B 1 9 ? -27.656 -3.445 -15.305 1 34.84 9 LEU B CA 1
ATOM 1374 C C . LEU B 1 9 ? -26.453 -2.91 -14.531 1 34.84 9 LEU B C 1
ATOM 1376 O O . LEU B 1 9 ? -25.875 -3.619 -13.703 1 34.84 9 LEU B O 1
ATOM 1380 N N . PRO B 1 10 ? -25.781 -1.769 -14.688 1 39.44 10 PRO B N 1
ATOM 1381 C CA . PRO B 1 10 ? -24.531 -1.348 -14.047 1 39.44 10 PRO B CA 1
ATOM 1382 C C . PRO B 1 10 ? -24.672 -1.139 -12.547 1 39.44 10 PRO B C 1
ATOM 1384 O O . PRO B 1 10 ? -23.672 -0.92 -11.844 1 39.44 10 PRO B O 1
ATOM 1387 N N . ALA B 1 11 ? -25.719 -0.818 -11.945 1 42.72 11 ALA B N 1
ATOM 1388 C CA . ALA B 1 11 ? -26.031 -0.332 -10.609 1 42.72 11 ALA B CA 1
ATOM 1389 C C . ALA B 1 11 ? -25.984 -1.468 -9.586 1 42.72 11 ALA B C 1
ATOM 1391 O O . ALA B 1 11 ? -25.531 -1.277 -8.453 1 42.72 11 ALA B O 1
ATOM 1392 N N . LEU B 1 12 ? -26.578 -2.586 -9.82 1 41.09 12 LEU B N 1
ATOM 1393 C CA . LEU B 1 12 ? -26.656 -3.73 -8.922 1 41.09 12 LEU B CA 1
ATOM 1394 C C . LEU B 1 12 ? -25.266 -4.277 -8.609 1 41.09 12 LEU B C 1
ATOM 1396 O O . LEU B 1 12 ? -24.969 -4.609 -7.461 1 41.09 12 LEU B O 1
ATOM 1400 N N . GLY B 1 13 ? -24.344 -4.395 -9.555 1 44.25 13 GLY B N 1
ATOM 1401 C CA . GLY B 1 13 ? -23 -4.922 -9.414 1 44.25 13 GLY B CA 1
ATOM 1402 C C . GLY B 1 13 ? -22.109 -4.086 -8.508 1 44.25 13 GLY B C 1
ATOM 1403 O O . GLY B 1 13 ? -21.328 -4.625 -7.719 1 44.25 13 GLY B O 1
ATOM 1404 N N . ARG B 1 14 ? -22.281 -2.789 -8.531 1 50.31 14 ARG B N 1
ATOM 1405 C CA . ARG B 1 14 ? -21.531 -1.876 -7.676 1 50.31 14 ARG B CA 1
ATOM 1406 C C . ARG B 1 14 ? -22.016 -1.952 -6.23 1 50.31 14 ARG B C 1
ATOM 1408 O O . ARG B 1 14 ? -21.219 -1.949 -5.297 1 50.31 14 ARG B O 1
ATOM 1415 N N . VAL B 1 15 ? -23.328 -1.968 -6.164 1 50.88 15 VAL B N 1
ATOM 1416 C CA . VAL B 1 15 ? -23.922 -2.039 -4.832 1 50.88 15 VAL B CA 1
ATOM 1417 C C . VAL B 1 15 ? -23.484 -3.336 -4.145 1 50.88 15 VAL B C 1
ATOM 1419 O O . VAL B 1 15 ? -23.156 -3.336 -2.957 1 50.88 15 VAL B O 1
ATOM 1422 N N . ASP B 1 16 ? -23.547 -4.355 -4.922 1 55.53 16 ASP B N 1
ATOM 1423 C CA . ASP B 1 16 ? -23.141 -5.641 -4.375 1 55.53 16 ASP B CA 1
ATOM 1424 C C . ASP B 1 16 ? -21.656 -5.633 -4.008 1 55.53 16 ASP B C 1
ATOM 1426 O O . ASP B 1 16 ? -21.266 -6.164 -2.967 1 55.53 16 ASP B O 1
ATOM 1430 N N . THR B 1 17 ? -20.969 -4.918 -4.758 1 59.75 17 THR B N 1
ATOM 1431 C CA . THR B 1 17 ? -19.547 -4.82 -4.477 1 59.75 17 THR B CA 1
ATOM 1432 C C . THR B 1 17 ? -19.297 -4.023 -3.199 1 59.75 17 THR B C 1
ATOM 1434 O O . THR B 1 17 ? -18.5 -4.43 -2.355 1 59.75 17 THR B O 1
ATOM 1437 N N . LEU B 1 18 ? -20.078 -2.963 -3.107 1 62.47 18 LEU B N 1
ATOM 1438 C CA . LEU B 1 18 ? -19.922 -2.162 -1.897 1 62.47 18 LEU B CA 1
ATOM 1439 C C . LEU B 1 18 ? -20.328 -2.961 -0.664 1 62.47 18 LEU B C 1
ATOM 1441 O O . LEU B 1 18 ? -19.656 -2.902 0.368 1 62.47 18 LEU B O 1
ATOM 1445 N N . ALA B 1 19 ? -21.391 -3.637 -0.846 1 62.41 19 ALA B N 1
ATOM 1446 C CA . ALA B 1 19 ? -21.859 -4.465 0.267 1 62.41 19 ALA B CA 1
ATOM 1447 C C . ALA B 1 19 ? -20.828 -5.531 0.62 1 62.41 19 ALA B C 1
ATOM 1449 O O . ALA B 1 19 ? -20.562 -5.797 1.798 1 62.41 19 ALA B O 1
ATOM 1450 N N . GLN B 1 20 ? -20.312 -6.133 -0.332 1 62.59 20 GLN B N 1
ATOM 1451 C CA . GLN B 1 20 ? -19.297 -7.156 -0.114 1 62.59 20 GLN B CA 1
ATOM 1452 C C . GLN B 1 20 ? -18.047 -6.555 0.519 1 62.59 20 GLN B C 1
ATOM 1454 O O . GLN B 1 20 ? -17.469 -7.141 1.432 1 62.59 20 GLN B O 1
ATOM 1459 N N . GLU B 1 21 ? -17.766 -5.414 0.075 1 63.88 21 GLU B N 1
ATOM 1460 C CA . GLU B 1 21 ? -16.609 -4.711 0.641 1 63.88 21 GLU B CA 1
ATOM 1461 C C . GLU B 1 21 ? -16.828 -4.402 2.119 1 63.88 21 GLU B C 1
ATOM 1463 O O . GLU B 1 21 ? -15.953 -4.656 2.947 1 63.88 21 GLU B O 1
ATOM 1468 N N . LEU B 1 22 ? -17.984 -3.959 2.279 1 64.31 22 LEU B N 1
ATOM 1469 C CA . LEU B 1 22 ? -18.297 -3.602 3.658 1 64.31 22 LEU B CA 1
ATOM 1470 C C . LEU B 1 22 ? -18.344 -4.84 4.543 1 64.31 22 LEU B C 1
ATOM 1472 O O . LEU B 1 22 ? -17.859 -4.82 5.676 1 64.31 22 LEU B O 1
ATOM 1476 N N . ALA B 1 23 ? -18.891 -5.883 3.979 1 63.41 23 ALA B N 1
ATOM 1477 C CA . ALA B 1 23 ? -18.984 -7.133 4.73 1 63.41 23 ALA B CA 1
ATOM 1478 C C . ALA B 1 23 ? -17.594 -7.688 5.051 1 63.41 23 ALA B C 1
ATOM 1480 O O . ALA B 1 23 ? -17.344 -8.141 6.168 1 63.41 23 ALA B O 1
ATOM 1481 N N . LEU B 1 24 ? -16.766 -7.668 4.168 1 62.81 24 LEU B N 1
ATOM 1482 C CA . LEU B 1 24 ? -15.422 -8.211 4.336 1 62.81 24 LEU B CA 1
ATOM 1483 C C . LEU B 1 24 ? -14.625 -7.371 5.328 1 62.81 24 LEU B C 1
ATOM 1485 O O . LEU B 1 24 ? -13.891 -7.914 6.156 1 62.81 24 LEU B O 1
ATOM 1489 N N . LEU B 1 25 ? -14.836 -6.168 5.289 1 61.81 25 LEU B N 1
ATOM 1490 C CA . LEU B 1 25 ? -14.094 -5.266 6.156 1 61.81 25 LEU B CA 1
ATOM 1491 C C . LEU B 1 25 ? -14.562 -5.383 7.602 1 61.81 25 LEU B C 1
ATOM 1493 O O . LEU B 1 25 ? -13.781 -5.172 8.531 1 61.81 25 LEU B O 1
ATOM 1497 N N . LYS B 1 26 ? -15.805 -5.746 7.648 1 62.59 26 LYS B N 1
ATOM 1498 C CA . LYS B 1 26 ? -16.391 -5.867 8.977 1 62.59 26 LYS B CA 1
ATOM 1499 C C . LYS B 1 26 ? -16.109 -7.238 9.586 1 62.59 26 LYS B C 1
ATOM 1501 O O . LYS B 1 26 ? -16.109 -7.391 10.805 1 62.59 26 LYS B O 1
ATOM 1506 N N . ASN B 1 27 ? -15.969 -8.219 8.578 1 64.31 27 ASN B N 1
ATOM 1507 C CA . ASN B 1 27 ? -15.758 -9.586 9.055 1 64.31 27 ASN B CA 1
ATOM 1508 C C . ASN B 1 27 ? -14.289 -9.844 9.375 1 64.31 27 ASN B C 1
ATOM 1510 O O . ASN B 1 27 ? -13.438 -9.812 8.484 1 64.31 27 ASN B O 1
ATOM 1514 N N . GLU B 1 28 ? -13.992 -9.953 10.633 1 66.25 28 GLU B N 1
ATOM 1515 C CA . GLU B 1 28 ? -12.633 -10.164 11.133 1 66.25 28 GLU B CA 1
ATOM 1516 C C . GLU B 1 28 ? -12.219 -11.625 11.008 1 66.25 28 GLU B C 1
ATOM 1518 O O . GLU B 1 28 ? -11.148 -12.016 11.492 1 66.25 28 GLU B O 1
ATOM 1523 N N . GLY B 1 29 ? -13.055 -12.32 10.328 1 81.12 29 GLY B N 1
ATOM 1524 C CA . GLY B 1 29 ? -12.695 -13.727 10.227 1 81.12 29 GLY B CA 1
ATOM 1525 C C . GLY B 1 29 ? -11.57 -13.992 9.242 1 81.12 29 GLY B C 1
ATOM 1526 O O . GLY B 1 29 ? -11.211 -13.109 8.461 1 81.12 29 GLY B O 1
ATOM 1527 N N . LYS B 1 30 ? -10.938 -15.133 9.328 1 90.75 30 LYS B N 1
ATOM 1528 C CA . LYS B 1 30 ? -9.859 -15.57 8.453 1 90.75 30 LYS B CA 1
ATOM 1529 C C . LYS B 1 30 ? -10.32 -15.641 7.004 1 90.75 30 LYS B C 1
ATOM 1531 O O . LYS B 1 30 ? -11.422 -16.109 6.715 1 90.75 30 LYS B O 1
ATOM 1536 N N . ARG B 1 31 ? -9.586 -15.031 6.152 1 94.06 31 ARG B N 1
ATOM 1537 C CA . ARG B 1 31 ? -9.883 -14.977 4.727 1 94.06 31 ARG B CA 1
ATOM 1538 C C . ARG B 1 31 ? -8.727 -15.523 3.902 1 94.06 31 ARG B C 1
ATOM 1540 O O . ARG B 1 31 ? -7.609 -15.68 4.41 1 94.06 31 ARG B O 1
ATOM 1547 N N . ARG B 1 32 ? -9.062 -15.914 2.658 1 97.12 32 ARG B N 1
ATOM 1548 C CA . ARG B 1 32 ? -8.055 -16.172 1.631 1 97.12 32 ARG B CA 1
ATOM 1549 C C . ARG B 1 32 ? -7.789 -14.906 0.808 1 97.12 32 ARG B C 1
ATOM 1551 O O . ARG B 1 32 ? -8.656 -14.453 0.061 1 97.12 32 ARG B O 1
ATOM 1558 N N . ILE B 1 33 ? -6.59 -14.375 0.971 1 98.06 33 ILE B N 1
ATOM 1559 C CA . ILE B 1 33 ? -6.262 -13.125 0.307 1 98.06 33 ILE B CA 1
ATOM 1560 C C . ILE B 1 33 ? -5.16 -13.359 -0.725 1 98.06 33 ILE B C 1
ATOM 1562 O O . ILE B 1 33 ? -4.09 -13.867 -0.392 1 98.06 33 ILE B O 1
ATOM 1566 N N . ALA B 1 34 ? -5.453 -12.992 -1.959 1 98.88 34 ALA B N 1
ATOM 1567 C CA . ALA B 1 34 ? -4.473 -13.125 -3.035 1 98.88 34 ALA B CA 1
ATOM 1568 C C . ALA B 1 34 ? -3.691 -11.828 -3.23 1 98.88 34 ALA B C 1
ATOM 1570 O O . ALA B 1 34 ? -4.258 -10.734 -3.135 1 98.88 34 ALA B O 1
ATOM 1571 N N . PHE B 1 35 ? -2.396 -11.992 -3.516 1 98.88 35 PHE B N 1
ATOM 1572 C CA . PHE B 1 35 ? -1.55 -10.898 -3.99 1 98.88 35 PHE B CA 1
ATOM 1573 C C . PHE B 1 35 ? -1.077 -11.164 -5.414 1 98.88 35 PHE B C 1
ATOM 1575 O O . PHE B 1 35 ? -0.665 -12.281 -5.742 1 98.88 35 PHE B O 1
ATOM 1582 N N . LEU B 1 36 ? -1.184 -10.195 -6.223 1 98.88 36 LEU B N 1
ATOM 1583 C CA . LEU B 1 36 ? -0.557 -10.164 -7.539 1 98.88 36 LEU B CA 1
ATOM 1584 C C . LEU B 1 36 ? 0.089 -8.805 -7.805 1 98.88 36 LEU B C 1
ATOM 1586 O O . LEU B 1 36 ? -0.371 -7.785 -7.293 1 98.88 36 LEU B O 1
ATOM 1590 N N . GLY B 1 37 ? 1.11 -8.844 -8.609 1 98.5 37 GLY B N 1
ATOM 1591 C CA . GLY B 1 37 ? 1.691 -7.543 -8.914 1 98.5 37 GLY B CA 1
ATOM 1592 C C . GLY B 1 37 ? 2.84 -7.617 -9.898 1 98.5 37 GLY B C 1
ATOM 1593 O O . GLY B 1 37 ? 3.248 -8.703 -10.305 1 98.5 37 GLY B O 1
ATOM 1594 N N . SER B 1 38 ? 3.361 -6.469 -10.219 1 97.75 38 SER B N 1
ATOM 1595 C CA . SER B 1 38 ? 4.406 -6.281 -11.219 1 97.75 38 SER B CA 1
ATOM 1596 C C . SER B 1 38 ? 5.707 -6.957 -10.797 1 97.75 38 SER B C 1
ATOM 1598 O O . SER B 1 38 ? 6.055 -6.961 -9.609 1 97.75 38 SER B O 1
ATOM 1600 N N . ARG B 1 39 ? 6.434 -7.398 -11.797 1 95.12 39 ARG B N 1
ATOM 1601 C CA . ARG B 1 39 ? 7.762 -7.961 -11.586 1 95.12 39 ARG B CA 1
ATOM 1602 C C . ARG B 1 39 ? 8.781 -6.863 -11.297 1 95.12 39 ARG B C 1
ATOM 1604 O O . ARG B 1 39 ? 9.883 -7.145 -10.812 1 95.12 39 ARG B O 1
ATOM 1611 N N . HIS B 1 40 ? 8.375 -5.695 -11.617 1 93.88 40 HIS B N 1
ATOM 1612 C CA . HIS B 1 40 ? 9.203 -4.52 -11.352 1 93.88 40 HIS B CA 1
ATOM 1613 C C . HIS B 1 40 ? 8.602 -3.656 -10.25 1 93.88 40 HIS B C 1
ATOM 1615 O O . HIS B 1 40 ? 7.629 -2.934 -10.484 1 93.88 40 HIS B O 1
ATOM 1621 N N . VAL B 1 41 ? 9.141 -3.746 -9.094 1 93.25 41 VAL B N 1
ATOM 1622 C CA . VAL B 1 41 ? 8.68 -2.959 -7.957 1 93.25 41 VAL B CA 1
ATOM 1623 C C . VAL B 1 41 ? 9.719 -1.908 -7.59 1 93.25 41 VAL B C 1
ATOM 1625 O O . VAL B 1 41 ? 10.906 -2.225 -7.441 1 93.25 41 VAL B O 1
ATOM 1628 N N . PRO B 1 42 ? 9.32 -0.626 -7.508 1 91.19 42 PRO B N 1
ATOM 1629 C CA . PRO B 1 42 ? 10.289 0.349 -6.992 1 91.19 42 PRO B CA 1
ATOM 1630 C C . PRO B 1 42 ? 10.859 -0.049 -5.637 1 91.19 42 PRO B C 1
ATOM 1632 O O . PRO B 1 42 ? 10.125 -0.521 -4.766 1 91.19 42 PRO B O 1
ATOM 1635 N N . VAL B 1 43 ? 12.094 0.099 -5.492 1 90.12 43 VAL B N 1
ATOM 1636 C CA . VAL B 1 43 ? 12.82 -0.353 -4.312 1 90.12 43 VAL B CA 1
ATOM 1637 C C . VAL B 1 43 ? 12.18 0.235 -3.057 1 90.12 43 VAL B C 1
ATOM 1639 O O . VAL B 1 43 ? 12.055 -0.45 -2.039 1 90.12 43 VAL B O 1
ATOM 1642 N N . VAL B 1 44 ? 11.688 1.452 -3.117 1 89.81 44 VAL B N 1
ATOM 1643 C CA . VAL B 1 44 ? 11.164 2.18 -1.967 1 89.81 44 VAL B CA 1
ATOM 1644 C C . VAL B 1 44 ? 9.789 1.628 -1.588 1 89.81 44 VAL B C 1
ATOM 1646 O O . VAL B 1 44 ? 9.281 1.909 -0.501 1 89.81 44 VAL B O 1
ATOM 1649 N N . SER B 1 45 ? 9.203 0.814 -2.455 1 94.19 45 SER B N 1
ATOM 1650 C CA . SER B 1 45 ? 7.852 0.329 -2.211 1 94.19 45 SER B CA 1
ATOM 1651 C C . SER B 1 45 ? 7.859 -1.126 -1.756 1 94.19 45 SER B C 1
ATOM 1653 O O . SER B 1 45 ? 6.824 -1.66 -1.352 1 94.19 45 SER B O 1
ATOM 1655 N N . ILE B 1 46 ? 9.008 -1.741 -1.799 1 94.25 46 ILE B N 1
ATOM 1656 C CA . ILE B 1 46 ? 9.102 -3.156 -1.452 1 94.25 46 ILE B CA 1
ATOM 1657 C C . ILE B 1 46 ? 8.688 -3.359 0.003 1 94.25 46 ILE B C 1
ATOM 1659 O O . ILE B 1 46 ? 7.891 -4.246 0.308 1 94.25 46 ILE B O 1
ATOM 1663 N N . HIS B 1 47 ? 9.156 -2.494 0.84 1 93.81 47 HIS B N 1
ATOM 1664 C CA . HIS B 1 47 ? 8.883 -2.631 2.266 1 93.81 47 HIS B CA 1
ATOM 1665 C C . HIS B 1 47 ? 7.387 -2.49 2.553 1 93.81 47 HIS B C 1
ATOM 1667 O O . HIS B 1 47 ? 6.855 -3.168 3.434 1 93.81 47 HIS B O 1
ATOM 1673 N N . ILE B 1 48 ? 6.711 -1.646 1.813 1 96.25 48 ILE B N 1
ATOM 1674 C CA . ILE B 1 48 ? 5.277 -1.418 1.971 1 96.25 48 ILE B CA 1
ATOM 1675 C C . ILE B 1 48 ? 4.512 -2.693 1.625 1 96.25 48 ILE B C 1
ATOM 1677 O O . ILE B 1 48 ? 3.633 -3.119 2.377 1 96.25 48 ILE B O 1
ATOM 1681 N N . VAL B 1 49 ? 4.895 -3.354 0.568 1 98.06 49 VAL B N 1
ATOM 1682 C CA . VAL B 1 49 ? 4.27 -4.609 0.165 1 98.06 49 VAL B CA 1
ATOM 1683 C C . VAL B 1 49 ? 4.48 -5.664 1.248 1 98.06 49 VAL B C 1
ATOM 1685 O O . VAL B 1 49 ? 3.545 -6.367 1.63 1 98.06 49 VAL B O 1
ATOM 1688 N N . GLU B 1 50 ? 5.652 -5.688 1.754 1 97.62 50 GLU B N 1
ATOM 1689 C CA . GLU B 1 50 ? 5.98 -6.668 2.785 1 97.62 50 GLU B CA 1
ATOM 1690 C C . GLU B 1 50 ? 5.184 -6.414 4.062 1 97.62 50 GLU B C 1
ATOM 1692 O O . GLU B 1 50 ? 4.711 -7.359 4.699 1 97.62 50 GLU B O 1
ATOM 1697 N N . LEU B 1 51 ? 5.035 -5.188 4.43 1 97.38 51 LEU B N 1
ATOM 1698 C CA . LEU B 1 51 ? 4.293 -4.84 5.641 1 97.38 51 LEU B CA 1
ATOM 1699 C C . LEU B 1 51 ? 2.84 -5.293 5.535 1 97.38 51 LEU B C 1
ATOM 1701 O O . LEU B 1 51 ? 2.289 -5.852 6.488 1 97.38 51 LEU B O 1
ATOM 1705 N N . ILE B 1 52 ? 2.248 -5.07 4.379 1 98.38 52 ILE B N 1
ATOM 1706 C CA . ILE B 1 52 ? 0.849 -5.438 4.188 1 98.38 52 ILE B CA 1
ATOM 1707 C C . ILE B 1 52 ? 0.694 -6.953 4.289 1 98.38 52 ILE B C 1
ATOM 1709 O O . ILE B 1 52 ? -0.147 -7.449 5.043 1 98.38 52 ILE B O 1
ATOM 1713 N N . ALA B 1 53 ? 1.531 -7.641 3.539 1 98.62 53 ALA B N 1
ATOM 1714 C CA . ALA B 1 53 ? 1.447 -9.102 3.514 1 98.62 53 ALA B CA 1
ATOM 1715 C C . ALA B 1 53 ? 1.704 -9.688 4.898 1 98.62 53 ALA B C 1
ATOM 1717 O O . ALA B 1 53 ? 0.974 -10.57 5.348 1 98.62 53 ALA B O 1
ATOM 1718 N N . ARG B 1 54 ? 2.729 -9.164 5.555 1 98.31 54 ARG B N 1
ATOM 1719 C CA . ARG B 1 54 ? 3.084 -9.633 6.891 1 98.31 54 ARG B CA 1
ATOM 1720 C C . ARG B 1 54 ? 1.943 -9.398 7.875 1 98.31 54 ARG B C 1
ATOM 1722 O O . ARG B 1 54 ? 1.59 -10.289 8.648 1 98.31 54 ARG B O 1
ATOM 1729 N N . SER B 1 55 ? 1.339 -8.242 7.867 1 97.62 55 SER B N 1
ATOM 1730 C CA . SER B 1 55 ? 0.273 -7.883 8.797 1 97.62 55 SER B CA 1
ATOM 1731 C C . SER B 1 55 ? -0.956 -8.766 8.594 1 97.62 55 SER B C 1
ATOM 1733 O O . SER B 1 55 ? -1.551 -9.242 9.562 1 97.62 55 SER B O 1
ATOM 1735 N N . LEU B 1 56 ? -1.308 -9.016 7.387 1 97.38 56 LEU B N 1
ATOM 1736 C CA . LEU B 1 56 ? -2.473 -9.844 7.098 1 97.38 56 LEU B CA 1
ATOM 1737 C C . LEU B 1 56 ? -2.232 -11.289 7.52 1 97.38 56 LEU B C 1
ATOM 1739 O O . LEU B 1 56 ? -3.137 -11.945 8.039 1 97.38 56 LEU B O 1
ATOM 1743 N N . ALA B 1 57 ? -0.986 -11.773 7.281 1 98 57 ALA B N 1
ATOM 1744 C CA . ALA B 1 57 ? -0.636 -13.109 7.754 1 98 57 ALA B CA 1
ATOM 1745 C C . ALA B 1 57 ? -0.709 -13.188 9.273 1 98 57 ALA B C 1
ATOM 1747 O O . ALA B 1 57 ? -1.208 -14.172 9.828 1 98 57 ALA B O 1
ATOM 1748 N N . GLN B 1 58 ? -0.236 -12.117 9.922 1 97 58 GLN B N 1
ATOM 1749 C CA . GLN B 1 58 ? -0.253 -12.062 11.383 1 97 58 GLN B CA 1
ATOM 1750 C C . GLN B 1 58 ? -1.683 -12.07 11.914 1 97 58 GLN B C 1
ATOM 1752 O O . GLN B 1 58 ? -1.942 -12.594 13 1 97 58 GLN B O 1
ATOM 1757 N N . GLU B 1 59 ? -2.564 -11.484 11.141 1 94.69 59 GLU B N 1
ATOM 1758 C CA . GLU B 1 59 ? -3.977 -11.5 11.508 1 94.69 59 GLU B CA 1
ATOM 1759 C C . GLU B 1 59 ? -4.586 -12.891 11.305 1 94.69 59 GLU B C 1
ATOM 1761 O O . GLU B 1 59 ? -5.719 -13.141 11.727 1 94.69 59 GLU B O 1
ATOM 1766 N N . GLY B 1 60 ? -3.848 -13.773 10.578 1 95.88 60 GLY B N 1
ATOM 1767 C CA . GLY B 1 60 ? -4.258 -15.164 10.453 1 95.88 60 GLY B CA 1
ATOM 1768 C C . GLY B 1 60 ? -4.852 -15.492 9.094 1 95.88 60 GLY B C 1
ATOM 1769 O O . GLY B 1 60 ? -5.34 -16.609 8.875 1 95.88 60 GLY B O 1
ATOM 1770 N N . HIS B 1 61 ? -4.824 -14.57 8.195 1 97.06 61 HIS B N 1
ATOM 1771 C CA . HIS B 1 61 ? -5.371 -14.812 6.867 1 97.06 61 HIS B CA 1
ATOM 1772 C C . HIS B 1 61 ? -4.465 -15.742 6.062 1 97.06 61 HIS B C 1
ATOM 1774 O O . HIS B 1 61 ? -3.248 -15.75 6.254 1 97.06 61 HIS B O 1
ATOM 1780 N N . SER B 1 62 ? -5.035 -16.578 5.184 1 98.19 62 SER B N 1
ATOM 1781 C CA . SER B 1 62 ? -4.27 -17.328 4.195 1 98.19 62 SER B CA 1
ATOM 1782 C C . SER B 1 62 ? -3.891 -16.453 3.006 1 98.19 62 SER B C 1
ATOM 1784 O O . SER B 1 62 ? -4.734 -15.75 2.455 1 98.19 62 SER B O 1
ATOM 1786 N N . ILE B 1 63 ? -2.643 -16.562 2.656 1 98.75 63 ILE B N 1
ATOM 1787 C CA . ILE B 1 63 ? -2.135 -15.711 1.579 1 98.75 63 ILE B CA 1
ATOM 1788 C C . ILE B 1 63 ? -1.815 -16.578 0.359 1 98.75 63 ILE B C 1
ATOM 1790 O O . ILE B 1 63 ? -1.168 -17.609 0.478 1 98.75 63 ILE B O 1
ATOM 1794 N N . ILE B 1 64 ? -2.281 -16.156 -0.811 1 98.88 64 ILE B N 1
ATOM 1795 C CA . ILE B 1 64 ? -1.995 -16.844 -2.07 1 98.88 64 ILE B CA 1
ATOM 1796 C C . ILE B 1 64 ? -1.323 -15.875 -3.039 1 98.88 64 ILE B C 1
ATOM 1798 O O . ILE B 1 64 ? -1.745 -14.719 -3.166 1 98.88 64 ILE B O 1
ATOM 1802 N N . THR B 1 65 ? -0.247 -16.25 -3.658 1 98.88 65 THR B N 1
ATOM 1803 C CA . THR B 1 65 ? 0.43 -15.43 -4.656 1 98.88 65 THR B CA 1
ATOM 1804 C C . THR B 1 65 ? 1.092 -16.297 -5.719 1 98.88 65 THR B C 1
ATOM 1806 O O . THR B 1 65 ? 0.896 -17.516 -5.738 1 98.88 65 THR B O 1
ATOM 1809 N N . SER B 1 66 ? 1.784 -15.664 -6.68 1 98.38 66 SER B N 1
ATOM 1810 C CA . SER B 1 66 ? 2.539 -16.391 -7.695 1 98.38 66 SER B CA 1
ATOM 1811 C C . SER B 1 66 ? 4.035 -16.375 -7.391 1 98.38 66 SER B C 1
ATOM 1813 O O . SER B 1 66 ? 4.453 -15.875 -6.344 1 98.38 66 SER B O 1
ATOM 1815 N N . GLY B 1 67 ? 4.832 -16.938 -8.336 1 96.81 67 GLY B N 1
ATOM 1816 C CA . GLY B 1 67 ? 6.23 -17.172 -8.023 1 96.81 67 GLY B CA 1
ATOM 1817 C C . GLY B 1 67 ? 7.16 -16.141 -8.633 1 96.81 67 GLY B C 1
ATOM 1818 O O . GLY B 1 67 ? 8.375 -16.219 -8.469 1 96.81 67 GLY B O 1
ATOM 1819 N N . SER B 1 68 ? 6.617 -15.148 -9.328 1 94.75 68 SER B N 1
ATOM 1820 C CA . SER B 1 68 ? 7.473 -14.203 -10.047 1 94.75 68 SER B CA 1
ATOM 1821 C C . SER B 1 68 ? 8.18 -13.258 -9.086 1 94.75 68 SER B C 1
ATOM 1823 O O . SER B 1 68 ? 7.75 -13.094 -7.941 1 94.75 68 SER B O 1
ATOM 1825 N N . GLN B 1 69 ? 9.227 -12.609 -9.609 1 95.19 69 GLN B N 1
ATOM 1826 C CA . GLN B 1 69 ? 9.953 -11.586 -8.867 1 95.19 69 GLN B CA 1
ATOM 1827 C C . GLN B 1 69 ? 9.062 -10.375 -8.594 1 95.19 69 GLN B C 1
ATOM 1829 O O . GLN B 1 69 ? 7.914 -10.328 -9.031 1 95.19 69 GLN B O 1
ATOM 1834 N N . GLY B 1 70 ? 9.625 -9.398 -7.816 1 97 70 GLY B N 1
ATOM 1835 C CA . GLY B 1 70 ? 8.883 -8.18 -7.531 1 97 70 GLY B CA 1
ATOM 1836 C C . GLY B 1 70 ? 7.891 -8.336 -6.398 1 97 70 GLY B C 1
ATOM 1837 O O . GLY B 1 70 ? 8.25 -8.781 -5.309 1 97 70 GLY B O 1
ATOM 1838 N N . VAL B 1 71 ? 6.648 -8 -6.719 1 98.5 71 VAL B N 1
ATOM 1839 C CA . VAL B 1 71 ? 5.609 -7.98 -5.695 1 98.5 71 VAL B CA 1
ATOM 1840 C C . VAL B 1 71 ? 5.426 -9.375 -5.113 1 98.5 71 VAL B C 1
ATOM 1842 O O . VAL B 1 71 ? 5.41 -9.555 -3.891 1 98.5 71 VAL B O 1
ATOM 1845 N N . ASN B 1 72 ? 5.324 -10.391 -5.98 1 98.56 72 ASN B N 1
ATOM 1846 C CA . ASN B 1 72 ? 5.07 -11.758 -5.52 1 98.56 72 ASN B CA 1
ATOM 1847 C C . ASN B 1 72 ? 6.188 -12.258 -4.609 1 98.56 72 ASN B C 1
ATOM 1849 O O . ASN B 1 72 ? 5.922 -12.852 -3.561 1 98.56 72 ASN B O 1
ATOM 1853 N N . ALA B 1 73 ? 7.41 -11.992 -4.977 1 98.12 73 ALA B N 1
ATOM 1854 C CA . ALA B 1 73 ? 8.547 -12.406 -4.16 1 98.12 73 ALA B CA 1
ATOM 1855 C C . ALA B 1 73 ? 8.531 -11.719 -2.801 1 98.12 73 ALA B C 1
ATOM 1857 O O . ALA B 1 73 ? 8.828 -12.344 -1.778 1 98.12 73 ALA B O 1
ATOM 1858 N N . ALA B 1 74 ? 8.273 -10.398 -2.775 1 97.75 74 ALA B N 1
ATOM 1859 C CA . ALA B 1 74 ? 8.188 -9.648 -1.525 1 97.75 74 ALA B CA 1
ATOM 1860 C C . ALA B 1 74 ? 7.137 -10.258 -0.597 1 97.75 74 ALA B C 1
ATOM 1862 O O . ALA B 1 74 ? 7.359 -10.375 0.609 1 97.75 74 ALA B O 1
ATOM 1863 N N . VAL B 1 75 ? 5.992 -10.664 -1.163 1 98.75 75 VAL B N 1
ATOM 1864 C CA . VAL B 1 75 ? 4.902 -11.281 -0.407 1 98.75 75 VAL B CA 1
ATOM 1865 C C . VAL B 1 75 ? 5.359 -12.617 0.164 1 98.75 75 VAL B C 1
ATOM 1867 O O . VAL B 1 75 ? 5.141 -12.906 1.344 1 98.75 75 VAL B O 1
ATOM 1870 N N . ILE B 1 76 ? 6.008 -13.391 -0.632 1 98.81 76 ILE B N 1
ATOM 1871 C CA . ILE B 1 76 ? 6.488 -14.703 -0.209 1 98.81 76 ILE B CA 1
ATOM 1872 C C . ILE B 1 76 ? 7.434 -14.547 0.979 1 98.81 76 ILE B C 1
ATOM 1874 O O . ILE B 1 76 ? 7.25 -15.195 2.016 1 98.81 76 ILE B O 1
ATOM 1878 N N . ARG B 1 77 ? 8.398 -13.688 0.859 1 97.62 77 ARG B N 1
ATOM 1879 C CA . ARG B 1 77 ? 9.375 -13.477 1.925 1 97.62 77 ARG B CA 1
ATOM 1880 C C . ARG B 1 77 ? 8.695 -13.031 3.213 1 97.62 77 ARG B C 1
ATOM 1882 O O . ARG B 1 77 ? 8.992 -13.547 4.293 1 97.62 77 ARG B O 1
ATOM 1889 N N . ALA B 1 78 ? 7.781 -12.125 3.1 1 98.19 78 ALA B N 1
ATOM 1890 C CA . ALA B 1 78 ? 7.117 -11.539 4.262 1 98.19 78 ALA B CA 1
ATOM 1891 C C . ALA B 1 78 ? 6.301 -12.586 5.012 1 98.19 78 ALA B C 1
ATOM 1893 O O . ALA B 1 78 ? 6.324 -12.633 6.246 1 98.19 78 ALA B O 1
ATOM 1894 N N . VAL B 1 79 ? 5.625 -13.43 4.281 1 98.69 79 VAL B N 1
ATOM 1895 C CA . VAL B 1 79 ? 4.703 -14.375 4.906 1 98.69 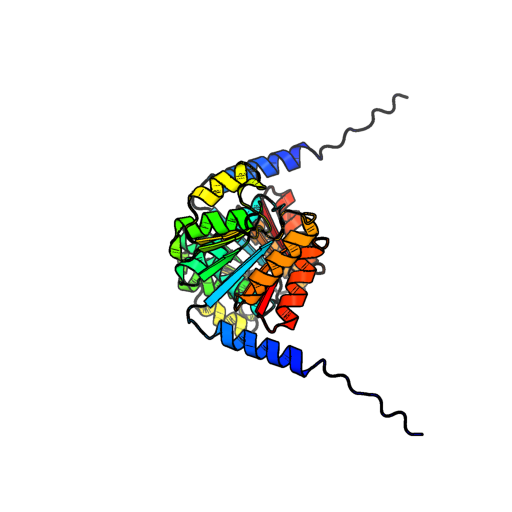79 VAL B CA 1
ATOM 1896 C C . VAL B 1 79 ? 5.488 -15.547 5.492 1 98.69 79 VAL B C 1
ATOM 1898 O O . VAL B 1 79 ? 5.137 -16.062 6.551 1 98.69 79 VAL B O 1
ATOM 1901 N N . LEU B 1 80 ? 6.574 -15.945 4.816 1 98.25 80 LEU B N 1
ATOM 1902 C CA . LEU B 1 80 ? 7.41 -17.031 5.324 1 98.25 80 LEU B CA 1
ATOM 1903 C C . LEU B 1 80 ? 7.969 -16.688 6.699 1 98.25 80 LEU B C 1
ATOM 1905 O O . LEU B 1 80 ? 8.133 -17.562 7.551 1 98.25 80 LEU B O 1
ATOM 1909 N N . ASP B 1 81 ? 8.188 -15.422 6.965 1 96.69 81 ASP B N 1
ATOM 1910 C CA . ASP B 1 81 ? 8.758 -14.938 8.219 1 96.69 81 ASP B CA 1
ATOM 1911 C C . ASP B 1 81 ? 7.727 -14.992 9.344 1 96.69 81 ASP B C 1
ATOM 1913 O O . ASP B 1 81 ? 8.078 -14.898 10.523 1 96.69 81 ASP B O 1
ATOM 1917 N N . VAL B 1 82 ? 6.48 -15.094 8.969 1 97.75 82 VAL B N 1
ATOM 1918 C CA . VAL B 1 82 ? 5.41 -15.117 9.961 1 97.75 82 VAL B CA 1
ATOM 1919 C C . VAL B 1 82 ? 4.996 -16.562 10.234 1 97.75 82 VAL B C 1
ATOM 1921 O O . VAL B 1 82 ? 5.145 -17.062 11.359 1 97.75 82 VAL B O 1
ATOM 1924 N N . ASN B 1 83 ? 4.535 -17.25 9.242 1 98 83 ASN B N 1
ATOM 1925 C CA . ASN B 1 83 ? 4.031 -18.625 9.305 1 98 83 ASN B CA 1
ATOM 1926 C C . ASN B 1 83 ? 3.93 -19.25 7.914 1 98 83 ASN B C 1
ATOM 1928 O O . ASN B 1 83 ? 2.979 -18.984 7.18 1 98 83 ASN B O 1
ATOM 1932 N N . PRO B 1 84 ? 4.816 -20.094 7.539 1 97.75 84 PRO B N 1
ATOM 1933 C CA . PRO B 1 84 ? 4.852 -20.703 6.203 1 97.75 84 PRO B CA 1
ATOM 1934 C C . PRO B 1 84 ? 3.559 -21.438 5.855 1 97.75 84 PRO B C 1
ATOM 1936 O O . PRO B 1 84 ? 3.219 -21.562 4.68 1 97.75 84 PRO B O 1
ATOM 1939 N N . SER B 1 85 ? 2.883 -21.891 6.809 1 98.31 85 SER B N 1
ATOM 1940 C CA . SER B 1 85 ? 1.682 -22.688 6.551 1 98.31 85 SER B CA 1
ATOM 1941 C C . SER B 1 85 ? 0.549 -21.812 6.023 1 98.31 85 SER B C 1
ATOM 1943 O O . SER B 1 85 ? -0.446 -22.312 5.504 1 98.31 85 SER B O 1
ATOM 1945 N N . LEU B 1 86 ? 0.604 -20.5 6.125 1 98.44 86 LEU B N 1
ATOM 1946 C CA . LEU B 1 86 ? -0.422 -19.578 5.664 1 98.44 86 LEU B CA 1
ATOM 1947 C C . LEU B 1 86 ? -0.188 -19.188 4.207 1 98.44 86 LEU B C 1
ATOM 1949 O O . LEU B 1 86 ? -0.994 -18.469 3.613 1 98.44 86 LEU B O 1
ATOM 1953 N N . LEU B 1 87 ? 0.914 -19.672 3.613 1 98.81 87 LEU B N 1
ATOM 1954 C CA . LEU B 1 87 ? 1.312 -19.25 2.275 1 98.81 87 LEU B CA 1
ATOM 1955 C C . LEU B 1 87 ? 1.078 -20.359 1.258 1 98.81 87 LEU B C 1
ATOM 1957 O O . LEU B 1 87 ? 1.503 -21.5 1.467 1 98.81 87 LEU B O 1
ATOM 1961 N N . THR B 1 88 ? 0.41 -20.047 0.204 1 98.81 88 THR B N 1
ATOM 1962 C CA . THR B 1 88 ? 0.319 -20.891 -0.992 1 98.81 88 THR B CA 1
ATOM 1963 C C . THR B 1 88 ? 0.865 -20.141 -2.209 1 98.81 88 THR B C 1
ATOM 1965 O O . THR B 1 88 ? 0.52 -18.984 -2.441 1 98.81 88 THR B O 1
ATOM 1968 N N . VAL B 1 89 ? 1.72 -20.797 -2.947 1 98.88 89 VAL B N 1
ATOM 1969 C CA . VAL B 1 89 ? 2.299 -20.203 -4.145 1 98.88 89 VAL B CA 1
ATOM 1970 C C . VAL B 1 89 ? 1.963 -21.047 -5.363 1 98.88 89 VAL B C 1
ATOM 1972 O O . VAL B 1 89 ? 2.199 -22.266 -5.363 1 98.88 89 VAL B O 1
ATOM 1975 N N . LEU B 1 90 ? 1.365 -20.438 -6.375 1 98.75 90 LEU B N 1
ATOM 1976 C CA . LEU B 1 90 ? 1.096 -21.109 -7.641 1 98.75 90 LEU B CA 1
ATOM 1977 C C . LEU B 1 90 ? 2.076 -20.656 -8.719 1 98.75 90 LEU B C 1
ATOM 1979 O O . LEU B 1 90 ? 2.326 -19.453 -8.867 1 98.75 90 LEU B O 1
ATOM 1983 N N . LEU B 1 91 ? 2.615 -21.609 -9.43 1 98.5 91 LEU B N 1
ATOM 1984 C CA . LEU B 1 91 ? 3.479 -21.312 -10.57 1 98.5 91 LEU B CA 1
ATOM 1985 C C . LEU B 1 91 ? 2.732 -21.516 -11.883 1 98.5 91 LEU B C 1
ATOM 1987 O O . LEU B 1 91 ? 1.973 -22.469 -12.031 1 98.5 91 LEU B O 1
ATOM 1991 N N . PRO B 1 92 ? 3.004 -20.594 -12.82 1 97.94 92 PRO B N 1
ATOM 1992 C CA . PRO B 1 92 ? 2.344 -20.734 -14.117 1 97.94 92 PRO B CA 1
ATOM 1993 C C . PRO B 1 92 ? 2.812 -21.969 -14.883 1 97.94 92 PRO B C 1
ATOM 1995 O O . PRO B 1 92 ? 2.086 -22.484 -15.734 1 97.94 92 PRO B O 1
ATOM 1998 N N . GLN B 1 93 ? 4.008 -22.391 -14.617 1 98.06 93 GLN B N 1
ATOM 1999 C CA . GLN B 1 93 ? 4.637 -23.562 -15.211 1 98.06 93 GLN B CA 1
ATOM 2000 C C . GLN B 1 93 ? 5.43 -24.344 -14.172 1 98.06 93 GLN B C 1
ATOM 2002 O O . GLN B 1 93 ? 5.348 -24.062 -12.977 1 98.06 93 GLN B O 1
ATOM 2007 N N . SER B 1 94 ? 6.098 -25.438 -14.641 1 97.75 94 SER B N 1
ATOM 2008 C CA . SER B 1 94 ? 6.832 -26.297 -13.719 1 97.75 94 SER B CA 1
ATOM 2009 C C . SER B 1 94 ? 7.98 -25.531 -13.055 1 97.75 94 SER B C 1
ATOM 2011 O O . SER B 1 94 ? 8.492 -24.562 -13.617 1 97.75 94 SER B O 1
ATOM 2013 N N . LEU B 1 95 ? 8.367 -25.984 -11.859 1 96.69 95 LEU B N 1
ATOM 2014 C CA . LEU B 1 95 ? 9.461 -25.375 -11.094 1 96.69 95 LEU B CA 1
ATOM 2015 C C . LEU B 1 95 ? 10.75 -25.359 -11.906 1 96.69 95 LEU B C 1
ATOM 2017 O O . LEU B 1 95 ? 11.523 -24.406 -11.836 1 96.69 95 LEU B O 1
ATOM 2021 N N . ASP B 1 96 ? 10.945 -26.391 -12.711 1 95.25 96 ASP B N 1
ATOM 2022 C CA . ASP B 1 96 ? 12.195 -26.516 -13.453 1 95.25 96 ASP B CA 1
ATOM 2023 C C . ASP B 1 96 ? 12.305 -25.453 -14.531 1 95.25 96 ASP B C 1
ATOM 2025 O O . ASP B 1 96 ? 13.398 -25.188 -15.055 1 95.25 96 ASP B O 1
ATOM 2029 N N . ARG B 1 97 ? 11.203 -24.812 -14.891 1 94.44 97 ARG B N 1
ATOM 2030 C CA . ARG B 1 97 ? 11.188 -23.766 -15.914 1 94.44 97 ARG B CA 1
ATOM 2031 C C . ARG B 1 97 ? 11.445 -22.391 -15.297 1 94.44 97 ARG B C 1
ATOM 2033 O O . ARG B 1 97 ? 11.594 -21.406 -16.016 1 94.44 97 ARG B O 1
ATOM 2040 N N . GLN B 1 98 ? 11.508 -22.312 -13.977 1 94.56 98 GLN B N 1
ATOM 2041 C CA . GLN B 1 98 ? 11.711 -21.031 -13.289 1 94.56 98 GLN B CA 1
ATOM 2042 C C . GLN B 1 98 ? 13.203 -20.703 -13.188 1 94.56 98 GLN B C 1
ATOM 2044 O O . GLN B 1 98 ? 14.055 -21.578 -13.328 1 94.56 98 GLN B O 1
ATOM 2049 N N . THR B 1 99 ? 13.492 -19.438 -12.961 1 93.06 99 THR B N 1
ATOM 2050 C CA . THR B 1 99 ? 14.867 -19 -12.789 1 93.06 99 THR B CA 1
ATOM 2051 C C . THR B 1 99 ? 15.453 -19.531 -11.484 1 93.06 99 THR B C 1
ATOM 2053 O O . THR B 1 99 ? 14.711 -19.938 -10.594 1 93.06 99 THR B O 1
ATOM 2056 N N . ALA B 1 100 ? 16.734 -19.469 -11.344 1 94.69 100 ALA B N 1
ATOM 2057 C CA . ALA B 1 100 ? 17.422 -19.922 -10.141 1 94.69 100 ALA B CA 1
ATOM 2058 C C . ALA B 1 100 ? 16.984 -19.125 -8.922 1 94.69 100 ALA B C 1
ATOM 2060 O O . ALA B 1 100 ? 16.812 -19.672 -7.832 1 94.69 100 ALA B O 1
ATOM 2061 N N . GLU B 1 101 ? 16.812 -17.859 -9.102 1 92.88 101 GLU B N 1
ATOM 2062 C CA . GLU B 1 101 ? 16.391 -16.969 -8.023 1 92.88 101 GLU B CA 1
ATOM 2063 C C . GLU B 1 101 ? 15.031 -17.375 -7.465 1 92.88 101 GLU B C 1
ATOM 2065 O O . GLU B 1 101 ? 14.836 -17.406 -6.25 1 92.88 101 GLU B O 1
ATOM 2070 N N . VAL B 1 102 ? 14.172 -17.641 -8.352 1 93.69 102 VAL B N 1
ATOM 2071 C CA . VAL B 1 102 ? 12.828 -18.047 -7.961 1 93.69 102 VAL B CA 1
ATOM 2072 C C . VAL B 1 102 ? 12.883 -19.406 -7.266 1 93.69 102 VAL B C 1
ATOM 2074 O O . VAL B 1 102 ? 12.25 -19.594 -6.223 1 93.69 102 VAL B O 1
ATOM 2077 N N . LYS B 1 103 ? 13.633 -20.344 -7.828 1 96.56 103 LYS B N 1
ATOM 2078 C CA . LYS B 1 103 ? 13.773 -21.656 -7.227 1 96.56 103 LYS B CA 1
ATOM 2079 C C . LYS B 1 103 ? 14.312 -21.562 -5.801 1 96.56 103 LYS B C 1
ATOM 2081 O O . LYS B 1 103 ? 13.836 -22.25 -4.902 1 96.56 103 LYS B O 1
ATOM 2086 N N . ASP B 1 104 ? 15.266 -20.734 -5.586 1 96.38 104 ASP B N 1
ATOM 2087 C CA . ASP B 1 104 ? 15.844 -20.531 -4.266 1 96.38 104 ASP B CA 1
ATOM 2088 C C . ASP B 1 104 ? 14.805 -20.016 -3.277 1 96.38 104 ASP B C 1
ATOM 2090 O O . ASP B 1 104 ? 14.695 -20.516 -2.156 1 96.38 104 ASP B O 1
ATOM 2094 N N . LEU B 1 105 ? 14.039 -19.094 -3.682 1 96.12 105 LEU B N 1
ATOM 2095 C CA . LEU B 1 105 ? 13.008 -18.484 -2.838 1 96.12 105 LEU B CA 1
ATOM 2096 C C . LEU B 1 105 ? 11.93 -19.516 -2.492 1 96.12 105 LEU B C 1
ATOM 2098 O O . LEU B 1 105 ? 11.445 -19.547 -1.36 1 96.12 105 LEU B O 1
ATOM 2102 N N . LEU B 1 106 ? 11.641 -20.375 -3.439 1 97.69 106 LEU B N 1
ATOM 2103 C CA . LEU B 1 106 ? 10.508 -21.281 -3.301 1 97.69 106 LEU B CA 1
ATOM 2104 C C . LEU B 1 106 ? 10.891 -22.516 -2.488 1 97.69 106 LEU B C 1
ATOM 2106 O O . LEU B 1 106 ? 10.031 -23.297 -2.1 1 97.69 106 LEU B O 1
ATOM 2110 N N . GLY B 1 107 ? 12.18 -22.656 -2.223 1 95.75 107 GLY B N 1
ATOM 2111 C CA . GLY B 1 107 ? 12.672 -23.797 -1.475 1 95.75 107 GLY B CA 1
ATOM 2112 C C . GLY B 1 107 ? 12.055 -23.906 -0.091 1 95.75 107 GLY B C 1
ATOM 2113 O O . GLY B 1 107 ? 11.945 -25.016 0.456 1 95.75 107 GLY B O 1
ATOM 2114 N N . SER B 1 108 ? 11.578 -22.844 0.476 1 94.56 108 SER B N 1
ATOM 2115 C CA . SER B 1 108 ? 11.055 -22.828 1.836 1 94.56 108 SER B CA 1
ATOM 2116 C C . SER B 1 108 ? 9.531 -22.781 1.836 1 94.56 108 SER B C 1
ATOM 2118 O O . SER B 1 108 ? 8.906 -22.641 2.893 1 94.56 108 SER B O 1
ATOM 2120 N N . VAL B 1 109 ? 8.969 -22.828 0.659 1 98.25 109 VAL B N 1
ATOM 2121 C CA . VAL B 1 109 ? 7.512 -22.719 0.562 1 98.25 109 VAL B CA 1
ATOM 2122 C C . VAL B 1 109 ? 6.883 -24.094 0.761 1 98.25 109 VAL B C 1
ATOM 2124 O O . VAL B 1 109 ? 7.188 -25.031 0.022 1 98.25 109 VAL B O 1
ATOM 2127 N N . LEU B 1 110 ? 6.023 -24.234 1.697 1 97.56 110 LEU B N 1
ATOM 2128 C CA . LEU B 1 110 ? 5.387 -25.5 2.053 1 97.56 110 LEU B CA 1
ATOM 2129 C C . LEU B 1 110 ? 4.312 -25.875 1.037 1 97.56 110 LEU B C 1
ATOM 2131 O O . LEU B 1 110 ? 4.215 -27.031 0.628 1 97.56 110 LEU B O 1
ATOM 2135 N N . HIS B 1 111 ? 3.408 -24.969 0.667 1 98.31 111 HIS B N 1
ATOM 2136 C CA . HIS B 1 111 ? 2.322 -25.219 -0.273 1 98.31 111 HIS B CA 1
ATOM 2137 C C . HIS B 1 111 ? 2.627 -24.625 -1.642 1 98.31 111 HIS B C 1
ATOM 2139 O O . HIS B 1 111 ? 2.23 -23.484 -1.929 1 98.31 111 HIS B O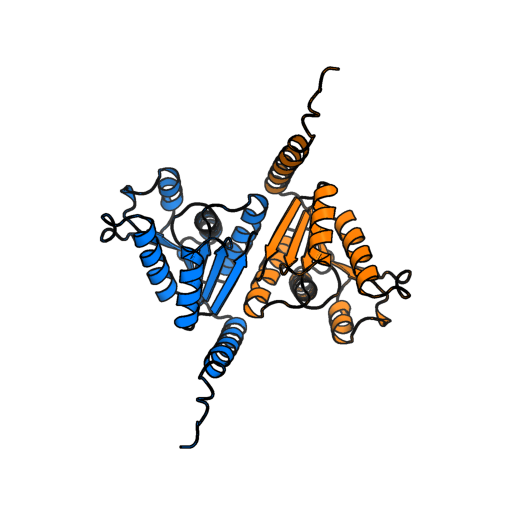 1
ATOM 2145 N N . LEU B 1 112 ? 3.264 -25.406 -2.443 1 98.44 112 LEU B N 1
ATOM 2146 C CA . LEU B 1 112 ? 3.637 -25.016 -3.797 1 98.44 112 LEU B CA 1
ATOM 2147 C C . LEU B 1 112 ? 2.842 -25.797 -4.832 1 98.44 112 LEU B C 1
ATOM 2149 O O . LEU B 1 112 ? 2.846 -27.031 -4.816 1 98.44 112 LEU B O 1
ATOM 2153 N N . ILE B 1 113 ? 2.15 -25.094 -5.719 1 98.31 113 ILE B N 1
ATOM 2154 C CA . ILE B 1 113 ? 1.375 -25.719 -6.777 1 98.31 113 ILE B CA 1
ATOM 2155 C C . ILE B 1 113 ? 1.964 -25.359 -8.141 1 98.31 113 ILE B C 1
ATOM 2157 O O . ILE B 1 113 ? 2.062 -24.172 -8.484 1 98.31 113 ILE B O 1
ATOM 2161 N N . GLU B 1 114 ? 2.326 -26.312 -8.922 1 97.62 114 GLU B N 1
ATOM 2162 C CA . GLU B 1 114 ? 2.861 -26.125 -10.266 1 97.62 114 GLU B CA 1
ATOM 2163 C C . GLU B 1 114 ? 1.829 -26.5 -11.328 1 97.62 114 GLU B C 1
ATOM 2165 O O . GLU B 1 114 ? 1.009 -27.406 -11.117 1 97.62 114 GLU B O 1
ATOM 2170 N N . LYS B 1 115 ? 1.938 -25.75 -12.453 1 97.75 115 LYS B N 1
ATOM 2171 C CA . LYS B 1 115 ? 1.055 -26.094 -13.57 1 97.75 115 LYS B CA 1
ATOM 2172 C C . LYS B 1 115 ? 1.846 -26.641 -14.75 1 97.75 115 LYS B C 1
ATOM 2174 O O . LYS B 1 115 ? 1.959 -25.984 -15.789 1 97.75 115 LYS B O 1
ATOM 2179 N N . GLU B 1 116 ? 2.158 -27.906 -14.688 1 96.62 116 GLU B N 1
ATOM 2180 C CA . GLU B 1 116 ? 2.975 -28.578 -15.695 1 96.62 116 GLU B CA 1
ATOM 2181 C C . GLU B 1 116 ? 2.262 -28.625 -17.047 1 96.62 116 GLU B C 1
ATOM 2183 O O . GLU B 1 116 ? 2.906 -28.609 -18.094 1 96.62 116 GLU B O 1
ATOM 2188 N N . ASP B 1 117 ? 0.96 -28.641 -17.016 1 97.38 117 ASP B N 1
ATOM 2189 C CA . ASP B 1 117 ? 0.162 -28.688 -18.234 1 97.38 117 ASP B CA 1
ATOM 2190 C C . ASP B 1 117 ? 0.398 -27.453 -19.094 1 97.38 117 ASP B C 1
ATOM 2192 O O . ASP B 1 117 ? 0.08 -27.453 -20.281 1 97.38 117 ASP B O 1
ATOM 2196 N N . ASN B 1 118 ? 0.94 -26.375 -18.438 1 98 118 ASN B N 1
ATOM 2197 C CA . ASN B 1 118 ? 1.137 -25.125 -19.172 1 98 118 ASN B CA 1
ATOM 2198 C C . ASN B 1 118 ? 2.572 -24.984 -19.672 1 98 118 ASN B C 1
ATOM 2200 O O . ASN B 1 118 ? 2.955 -23.938 -20.188 1 98 118 ASN B O 1
ATOM 2204 N N . ASN B 1 119 ? 3.379 -26 -19.609 1 97.5 119 ASN B N 1
ATOM 2205 C CA . ASN B 1 119 ? 4.797 -25.922 -19.953 1 97.5 119 ASN B CA 1
ATOM 2206 C C . ASN B 1 119 ? 5 -25.562 -21.406 1 97.5 119 ASN B C 1
ATOM 2208 O O . ASN B 1 119 ? 6.004 -24.938 -21.766 1 97.5 119 ASN B O 1
ATOM 2212 N N . ASP B 1 120 ? 4.031 -25.859 -22.281 1 97.12 120 ASP B N 1
ATOM 2213 C CA . ASP B 1 120 ? 4.199 -25.625 -23.703 1 97.12 120 ASP B CA 1
ATOM 2214 C C . ASP B 1 120 ? 3.6 -24.281 -24.125 1 97.12 120 ASP B C 1
ATOM 2216 O O . ASP B 1 120 ? 3.689 -23.891 -25.281 1 97.12 120 ASP B O 1
ATOM 2220 N N . LEU B 1 121 ? 3.104 -23.578 -23.188 1 97.44 121 LEU B N 1
ATOM 2221 C CA . LEU B 1 121 ? 2.512 -22.281 -23.484 1 97.44 121 LEU B CA 1
ATOM 2222 C C . LEU B 1 121 ? 3.551 -21.172 -23.359 1 97.44 121 LEU B C 1
ATOM 2224 O O . LEU B 1 121 ? 4.473 -21.266 -22.547 1 97.44 121 LEU B O 1
ATOM 2228 N N . PRO B 1 122 ? 3.326 -20.156 -24.25 1 96.56 122 PRO B N 1
ATOM 2229 C CA . PRO B 1 122 ? 4.102 -18.953 -23.953 1 96.56 122 PRO B CA 1
ATOM 2230 C C . PRO B 1 122 ? 3.848 -18.422 -22.547 1 96.56 122 PRO B C 1
ATOM 2232 O O . PRO B 1 122 ? 2.721 -18.484 -22.047 1 96.56 122 PRO B O 1
ATOM 2235 N N . LEU B 1 123 ? 4.809 -17.875 -21.922 1 93.56 123 LEU B N 1
ATOM 2236 C CA . LEU B 1 123 ? 4.773 -17.5 -20.516 1 93.56 123 LEU B CA 1
ATOM 2237 C C . LEU B 1 123 ? 3.637 -16.516 -20.234 1 93.56 123 LEU B C 1
ATOM 2239 O O . LEU B 1 123 ? 2.918 -16.656 -19.25 1 93.56 123 LEU B O 1
ATOM 2243 N N . PRO B 1 124 ? 3.391 -15.5 -21.172 1 94.31 124 PRO B N 1
ATOM 2244 C CA . PRO B 1 124 ? 2.283 -14.586 -20.891 1 94.31 124 PRO B CA 1
ATOM 2245 C C . PRO B 1 124 ? 0.938 -15.297 -20.781 1 94.31 124 PRO B C 1
ATOM 2247 O O . PRO B 1 124 ? 0.108 -14.945 -19.953 1 94.31 124 PRO B O 1
ATOM 2250 N N . MET B 1 125 ? 0.744 -16.281 -21.547 1 96.94 125 MET B N 1
ATOM 2251 C CA . MET B 1 125 ? -0.496 -17.047 -21.531 1 96.94 125 MET B CA 1
ATOM 2252 C C . MET B 1 125 ? -0.565 -17.922 -20.281 1 96.94 125 MET B C 1
ATOM 2254 O O . MET B 1 125 ? -1.596 -17.969 -19.594 1 96.94 125 MET B O 1
ATOM 2258 N N . ALA B 1 126 ? 0.507 -18.594 -19.938 1 97.69 126 ALA B N 1
ATOM 2259 C CA . ALA B 1 126 ? 0.572 -19.422 -18.734 1 97.69 126 ALA B CA 1
ATOM 2260 C C . ALA B 1 126 ? 0.334 -18.578 -17.484 1 97.69 126 ALA B C 1
ATOM 2262 O O . ALA B 1 126 ? -0.353 -19 -16.562 1 97.69 126 ALA B O 1
ATOM 2263 N N . SER B 1 127 ? 0.844 -17.375 -17.484 1 97 127 SER B N 1
ATOM 2264 C CA . SER B 1 127 ? 0.697 -16.469 -16.359 1 97 127 SER B CA 1
ATOM 2265 C C . SER B 1 127 ? -0.753 -16.031 -16.188 1 97 127 SER B C 1
ATOM 2267 O O . SER B 1 127 ? -1.251 -15.953 -15.055 1 97 127 SER B O 1
ATOM 2269 N N . SER B 1 128 ? -1.39 -15.734 -17.266 1 97.69 128 SER B N 1
ATOM 2270 C CA . SER B 1 128 ? -2.793 -15.344 -17.219 1 97.69 128 SER B CA 1
ATOM 2271 C C . SER B 1 128 ? -3.654 -16.453 -16.625 1 97.69 128 SER B C 1
ATOM 2273 O O . SER B 1 128 ? -4.516 -16.203 -15.781 1 97.69 128 SER B O 1
ATOM 2275 N N . LEU B 1 129 ? -3.4 -17.641 -17.031 1 98.06 129 LEU B N 1
ATOM 2276 C CA . LEU B 1 129 ? -4.137 -18.797 -16.516 1 98.06 129 LEU B CA 1
ATOM 2277 C C . LEU B 1 129 ? -3.855 -19 -15.031 1 98.06 129 LEU B C 1
ATOM 2279 O O . LEU B 1 129 ? -4.77 -19.281 -14.25 1 98.06 129 LEU B O 1
ATOM 2283 N N . CYS B 1 130 ? -2.605 -18.844 -14.703 1 98.38 130 CYS B N 1
ATOM 2284 C CA . CYS B 1 130 ? -2.201 -18.969 -13.305 1 98.38 130 CYS B CA 1
ATOM 2285 C C . CYS B 1 130 ? -2.904 -17.922 -12.445 1 98.38 130 CYS B C 1
ATOM 2287 O O . CYS B 1 130 ? -3.447 -18.266 -11.383 1 98.38 130 CYS B O 1
ATOM 2289 N N . ASN B 1 131 ? -2.98 -16.641 -12.906 1 98.56 131 ASN B N 1
ATOM 2290 C CA . ASN B 1 131 ? -3.682 -15.586 -12.188 1 98.56 131 ASN B CA 1
ATOM 2291 C C . ASN B 1 131 ? -5.164 -15.914 -12.016 1 98.56 131 ASN B C 1
ATOM 2293 O O . ASN B 1 131 ? -5.734 -15.68 -10.945 1 98.56 131 ASN B O 1
ATOM 2297 N N . GLN B 1 132 ? -5.719 -16.5 -13.031 1 98.44 132 GLN B N 1
ATOM 2298 C CA . GLN B 1 132 ? -7.129 -16.875 -12.953 1 98.44 132 GLN B CA 1
ATOM 2299 C C . GLN B 1 132 ? -7.363 -17.922 -11.875 1 98.44 132 GLN B C 1
ATOM 2301 O O . GLN B 1 132 ? -8.344 -17.844 -11.133 1 98.44 132 GLN B O 1
ATOM 2306 N N . GLU B 1 133 ? -6.512 -18.844 -11.805 1 98.38 133 GLU B N 1
ATOM 2307 C CA . GLU B 1 133 ? -6.621 -19.891 -10.781 1 98.38 133 GLU B CA 1
ATOM 2308 C C . GLU B 1 133 ? -6.48 -19.297 -9.383 1 98.38 133 GLU B C 1
ATOM 2310 O O . GLU B 1 133 ? -7.211 -19.672 -8.461 1 98.38 133 GLU B O 1
ATOM 2315 N N . ILE B 1 134 ? -5.574 -18.391 -9.219 1 98.75 134 ILE B N 1
ATOM 2316 C CA . ILE B 1 134 ? -5.359 -17.719 -7.945 1 98.75 134 ILE B CA 1
ATOM 2317 C C . ILE B 1 134 ? -6.621 -16.938 -7.551 1 98.75 134 ILE B C 1
ATOM 2319 O O . ILE B 1 134 ? -7.082 -17.031 -6.41 1 98.75 134 ILE B O 1
ATOM 2323 N N . ILE B 1 135 ? -7.188 -16.234 -8.477 1 98.5 135 ILE B N 1
ATOM 2324 C CA . ILE B 1 135 ? -8.391 -15.445 -8.234 1 98.5 135 ILE B CA 1
ATOM 2325 C C . ILE B 1 135 ? -9.547 -16.375 -7.848 1 98.5 135 ILE B C 1
ATOM 2327 O O . ILE B 1 135 ? -10.312 -16.062 -6.934 1 98.5 135 ILE B O 1
ATOM 2331 N N . ASN B 1 136 ? -9.578 -17.531 -8.438 1 97.88 136 ASN B N 1
ATOM 2332 C CA . ASN B 1 136 ? -10.625 -18.5 -8.141 1 97.88 136 ASN B CA 1
ATOM 2333 C C . ASN B 1 136 ? -10.555 -18.984 -6.699 1 97.88 136 ASN B C 1
ATOM 2335 O O . ASN B 1 136 ? -11.57 -19.375 -6.113 1 97.88 136 ASN B O 1
ATOM 2339 N N . ARG B 1 137 ? -9.445 -18.875 -6.137 1 96.88 137 ARG B N 1
ATOM 2340 C CA . ARG B 1 137 ? -9.211 -19.484 -4.832 1 96.88 137 ARG B CA 1
ATOM 2341 C C . ARG B 1 137 ? -9.312 -18.453 -3.715 1 96.88 137 ARG B C 1
ATOM 2343 O O . ARG B 1 137 ? -9.219 -18.797 -2.535 1 96.88 137 ARG B O 1
ATOM 2350 N N . CYS B 1 138 ? -9.469 -17.172 -4.074 1 96.75 138 CYS B N 1
ATOM 2351 C CA . CYS B 1 138 ? -9.367 -16.172 -3.027 1 96.75 138 CYS B CA 1
ATOM 2352 C C . CYS B 1 138 ? -10.711 -15.492 -2.785 1 96.75 138 CYS B C 1
ATOM 2354 O O . CYS B 1 138 ? -11.648 -15.664 -3.574 1 96.75 138 CYS B O 1
ATOM 2356 N N . ASP B 1 139 ? -10.797 -14.781 -1.621 1 93.62 139 ASP B N 1
ATOM 2357 C CA . ASP B 1 139 ? -11.93 -13.93 -1.281 1 93.62 139 ASP B CA 1
ATOM 2358 C C . ASP B 1 139 ? -11.664 -12.477 -1.663 1 93.62 139 ASP B C 1
ATOM 2360 O O . ASP B 1 139 ? -12.594 -11.727 -1.948 1 93.62 139 ASP B O 1
ATOM 2364 N N . GLN B 1 140 ? -10.453 -12.109 -1.625 1 95.12 140 GLN B N 1
ATOM 2365 C CA . GLN B 1 140 ? -9.984 -10.75 -1.867 1 95.12 140 GLN B CA 1
ATOM 2366 C C . GLN B 1 140 ? -8.672 -10.742 -2.65 1 95.12 140 GLN B C 1
ATOM 2368 O O . GLN B 1 140 ? -7.816 -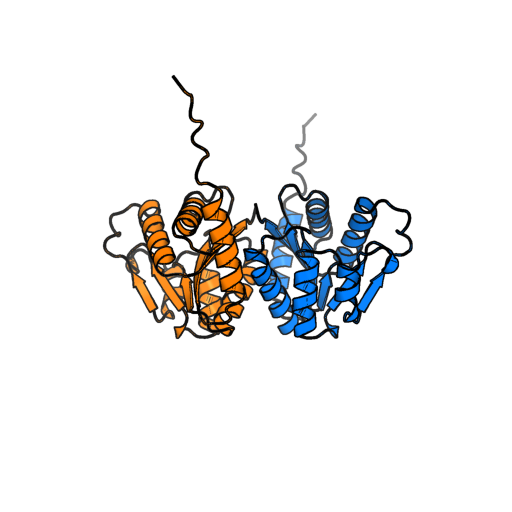11.602 -2.438 1 95.12 140 GLN B O 1
ATOM 2373 N N . LEU B 1 141 ? -8.617 -9.773 -3.57 1 98 141 LEU B N 1
ATOM 2374 C CA . LEU B 1 141 ? -7.395 -9.586 -4.34 1 98 141 LEU B CA 1
ATOM 2375 C C . LEU B 1 141 ? -6.77 -8.227 -4.051 1 98 141 LEU B C 1
ATOM 2377 O O . LEU B 1 141 ? -7.426 -7.191 -4.195 1 98 141 LEU B O 1
ATOM 2381 N N . ILE B 1 142 ? -5.488 -8.227 -3.627 1 98.31 142 ILE B N 1
ATOM 2382 C CA . ILE B 1 142 ? -4.66 -7.027 -3.547 1 98.31 142 ILE B CA 1
ATOM 2383 C C . ILE B 1 142 ? -3.637 -7.031 -4.684 1 98.31 142 ILE B C 1
ATOM 2385 O O . ILE B 1 142 ? -2.822 -7.949 -4.789 1 98.31 142 ILE B O 1
ATOM 2389 N N . CYS B 1 143 ? -3.686 -6 -5.547 1 98.75 143 CYS B N 1
ATOM 2390 C CA . CYS B 1 143 ? -2.861 -5.973 -6.75 1 98.75 143 CYS B CA 1
ATOM 2391 C C . CYS B 1 143 ? -2.039 -4.691 -6.82 1 98.75 143 CYS B C 1
ATOM 2393 O O . CYS B 1 143 ? -2.568 -3.598 -6.605 1 98.75 143 CYS B O 1
ATOM 2395 N N . PHE B 1 144 ? -0.783 -4.805 -7.023 1 98.75 144 PHE B N 1
ATOM 2396 C CA . PHE B 1 144 ? 0.126 -3.691 -7.277 1 98.75 144 PHE B CA 1
ATOM 2397 C C . PHE B 1 144 ? 0.627 -3.717 -8.719 1 98.75 144 PHE B C 1
ATOM 2399 O O . PHE B 1 144 ? 1.298 -4.668 -9.125 1 98.75 144 PHE B O 1
ATOM 2406 N N . ALA B 1 145 ? 0.379 -2.637 -9.422 1 98.56 145 ALA B N 1
ATOM 2407 C CA . ALA B 1 145 ? 0.602 -2.697 -1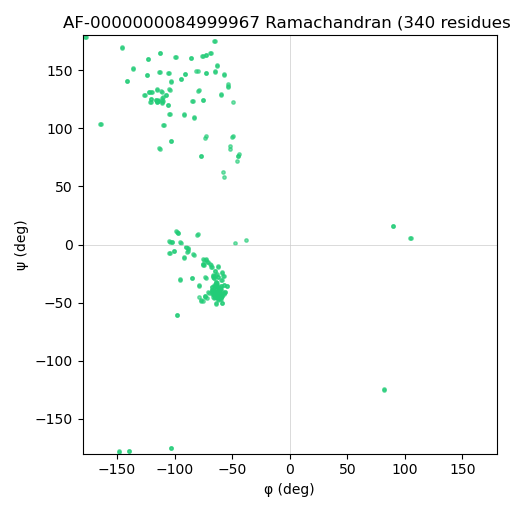0.867 1 98.56 145 ALA B CA 1
ATOM 2408 C C . ALA B 1 145 ? 1.093 -1.354 -11.398 1 98.56 145 ALA B C 1
ATOM 2410 O O . ALA B 1 145 ? 1.227 -0.389 -10.648 1 98.56 145 ALA B O 1
ATOM 2411 N N . PHE B 1 146 ? 1.521 -1.328 -12.641 1 97.81 146 PHE B N 1
ATOM 2412 C CA . PHE B 1 146 ? 1.633 -0.147 -13.484 1 97.81 146 PHE B CA 1
ATOM 2413 C C . PHE B 1 146 ? 0.446 -0.05 -14.438 1 97.81 146 PHE B C 1
ATOM 2415 O O . PHE B 1 146 ? -0.231 -1.047 -14.703 1 97.81 146 PHE B O 1
ATOM 2422 N N . HIS B 1 147 ? 0.253 1.1 -14.945 1 97.5 147 HIS B N 1
ATOM 2423 C CA . HIS B 1 147 ? -0.91 1.273 -15.812 1 97.5 147 HIS B CA 1
ATOM 2424 C C . HIS B 1 147 ? -0.758 0.484 -17.109 1 97.5 147 HIS B C 1
ATOM 2426 O O . HIS B 1 147 ? -1.749 0.193 -17.781 1 97.5 147 HIS B O 1
ATOM 2432 N N . ASP B 1 148 ? 0.436 0.167 -17.375 1 97.06 148 ASP B N 1
ATOM 2433 C CA . ASP B 1 148 ? 0.647 -0.595 -18.594 1 97.06 148 ASP B CA 1
ATOM 2434 C C . ASP B 1 148 ? 0.737 -2.092 -18.312 1 97.06 148 ASP B C 1
ATOM 2436 O O . ASP B 1 148 ? 1.138 -2.875 -19.172 1 97.06 148 ASP B O 1
ATOM 2440 N N . SER B 1 149 ? 0.416 -2.498 -17.078 1 96.62 149 SER B N 1
ATOM 2441 C CA . SER B 1 149 ? 0.378 -3.91 -16.703 1 96.62 149 SER B CA 1
ATOM 2442 C C . SER B 1 149 ? -0.882 -4.586 -17.234 1 96.62 149 SER B C 1
ATOM 2444 O O . SER B 1 149 ? -1.752 -4.984 -16.469 1 96.62 149 SER B O 1
ATOM 2446 N N . GLU B 1 150 ? -0.971 -4.891 -18.469 1 95.81 150 GLU B N 1
ATOM 2447 C CA . GLU B 1 150 ? -2.176 -5.371 -19.125 1 95.81 150 GLU B CA 1
ATOM 2448 C C . GLU B 1 150 ? -2.676 -6.668 -18.5 1 95.81 150 GLU B C 1
ATOM 2450 O O . GLU B 1 150 ? -3.861 -6.797 -18.188 1 95.81 150 GLU B O 1
ATOM 2455 N N . THR B 1 151 ? -1.785 -7.59 -18.297 1 95.75 151 THR B N 1
ATOM 2456 C CA . THR B 1 151 ? -2.16 -8.891 -17.734 1 95.75 151 THR B CA 1
ATOM 2457 C C . THR B 1 151 ? -2.713 -8.734 -16.328 1 95.75 151 THR B C 1
ATOM 2459 O O . THR B 1 151 ? -3.75 -9.312 -15.992 1 95.75 151 THR B O 1
ATOM 2462 N N . LEU B 1 152 ? -2.09 -7.93 -15.508 1 97.94 152 LEU B N 1
ATOM 2463 C CA . LEU B 1 152 ? -2.529 -7.699 -14.133 1 97.94 152 LEU B CA 1
ATOM 2464 C C . LEU B 1 152 ? -3.881 -6.992 -14.109 1 97.94 152 LEU B C 1
ATOM 2466 O O . LEU B 1 152 ? -4.762 -7.355 -13.328 1 97.94 152 LEU B O 1
ATOM 2470 N N . LEU B 1 153 ? -4.004 -6.012 -14.969 1 98.12 153 LEU B N 1
ATOM 2471 C CA . LEU B 1 153 ? -5.254 -5.262 -15.008 1 98.12 153 LEU B CA 1
ATOM 2472 C C . LEU B 1 153 ? -6.406 -6.152 -15.469 1 98.12 153 LEU B C 1
ATOM 2474 O O . LEU B 1 153 ? -7.512 -6.074 -14.922 1 98.12 153 LEU B O 1
ATOM 2478 N N . SER B 1 154 ? -6.137 -6.973 -16.422 1 97.62 154 SER B N 1
ATOM 2479 C CA . SER B 1 154 ? -7.129 -7.949 -16.859 1 97.62 154 SER B CA 1
ATOM 2480 C C . SER B 1 154 ? -7.512 -8.891 -15.711 1 97.62 154 SER B C 1
ATOM 2482 O O . SER B 1 154 ? -8.688 -9.227 -15.547 1 97.62 154 SER B O 1
ATOM 2484 N N . SER B 1 155 ? -6.535 -9.289 -14.922 1 98.19 155 SER B N 1
ATOM 2485 C CA . SER B 1 155 ? -6.789 -10.148 -13.766 1 98.19 155 SER B CA 1
ATOM 2486 C C . SER B 1 155 ? -7.676 -9.445 -12.742 1 98.19 155 SER B C 1
ATOM 2488 O O . SER B 1 155 ? -8.586 -10.062 -12.18 1 98.19 155 SER B O 1
ATOM 2490 N N . CYS B 1 156 ? -7.395 -8.195 -12.516 1 98.06 156 CYS B N 1
ATOM 2491 C CA . CYS B 1 156 ? -8.211 -7.422 -11.586 1 98.06 156 CYS B CA 1
ATOM 2492 C C . CYS B 1 156 ? -9.656 -7.332 -12.07 1 98.06 156 CYS B C 1
ATOM 2494 O O . CYS B 1 156 ? -10.586 -7.5 -11.289 1 98.06 156 CYS B O 1
ATOM 2496 N N . HIS B 1 157 ? -9.828 -7.082 -13.32 1 97.44 157 HIS B N 1
ATOM 2497 C CA . HIS B 1 157 ? -11.164 -7.023 -13.898 1 97.44 157 HIS B CA 1
ATOM 2498 C C . HIS B 1 157 ? -11.883 -8.359 -13.758 1 97.44 157 HIS B C 1
ATOM 2500 O O . HIS B 1 157 ? -13.062 -8.398 -13.398 1 97.44 157 HIS B O 1
ATOM 2506 N N . SER B 1 158 ? -11.18 -9.383 -14.016 1 97.25 158 SER B N 1
ATOM 2507 C CA . SER B 1 158 ? -11.734 -10.719 -13.867 1 97.25 158 SER B CA 1
ATOM 2508 C C . SER B 1 158 ? -12.172 -10.977 -12.43 1 97.25 158 SER B C 1
ATOM 2510 O O . SER B 1 158 ? -13.266 -11.508 -12.195 1 97.25 158 SER B O 1
ATOM 2512 N N . ALA B 1 159 ? -11.344 -10.609 -11.508 1 97.56 159 ALA B N 1
ATOM 2513 C CA . ALA B 1 159 ? -11.664 -10.781 -10.094 1 97.56 159 ALA B CA 1
ATOM 2514 C C . ALA B 1 159 ? -12.938 -10.023 -9.727 1 97.56 159 ALA B C 1
ATOM 2516 O O . ALA B 1 159 ? -13.812 -10.555 -9.039 1 97.56 159 ALA B O 1
ATOM 2517 N N . GLU B 1 160 ? -13.016 -8.812 -10.203 1 94.94 160 GLU B N 1
ATOM 2518 C CA . GLU B 1 160 ? -14.211 -8.008 -9.945 1 94.94 160 GLU B CA 1
ATOM 2519 C C . GLU 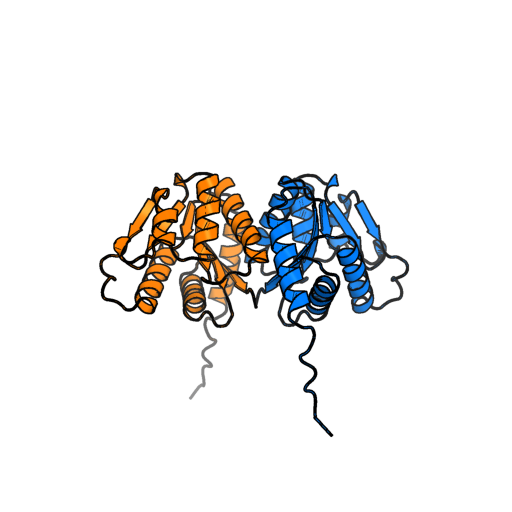B 1 160 ? -15.453 -8.664 -10.547 1 94.94 160 GLU B C 1
ATOM 2521 O O . GLU B 1 160 ? -16.5 -8.711 -9.914 1 94.94 160 GLU B O 1
ATOM 2526 N N . ASP B 1 161 ? -15.281 -9.172 -11.727 1 94.81 161 ASP B N 1
ATOM 2527 C CA . ASP B 1 161 ? -16.375 -9.844 -12.414 1 94.81 161 ASP B CA 1
ATOM 2528 C C . ASP B 1 161 ? -16.844 -11.07 -11.633 1 94.81 161 ASP B C 1
ATOM 2530 O O . ASP B 1 161 ? -18.016 -11.438 -11.695 1 94.81 161 ASP B O 1
ATOM 2534 N N . MET B 1 162 ? -15.984 -11.641 -10.898 1 94.75 162 MET B N 1
ATOM 2535 C CA . MET B 1 162 ? -16.281 -12.844 -10.125 1 94.75 162 MET B CA 1
ATOM 2536 C C . MET B 1 162 ? -16.797 -12.484 -8.734 1 94.75 162 MET B C 1
ATOM 2538 O O . MET B 1 162 ? -17.016 -13.359 -7.898 1 94.75 162 MET B O 1
ATOM 2542 N N . GLY B 1 163 ? -16.844 -11.227 -8.469 1 90.69 163 GLY B N 1
ATOM 2543 C CA . GLY B 1 163 ? -17.422 -10.766 -7.215 1 90.69 163 GLY B CA 1
ATOM 2544 C C . GLY B 1 163 ? -16.406 -10.672 -6.09 1 90.69 163 GLY B C 1
ATOM 2545 O O . GLY B 1 163 ? -16.781 -10.586 -4.918 1 90.69 163 GLY B O 1
ATOM 2546 N N . LYS B 1 164 ? -15.148 -10.695 -6.477 1 93.81 164 LYS B N 1
ATOM 2547 C CA . LYS B 1 164 ? -14.117 -10.547 -5.453 1 93.81 164 LYS B CA 1
ATOM 2548 C C . LYS B 1 164 ? -13.93 -9.086 -5.062 1 93.81 164 LYS B C 1
ATOM 2550 O O . LYS B 1 164 ? -14.164 -8.188 -5.871 1 93.81 164 LYS B O 1
ATO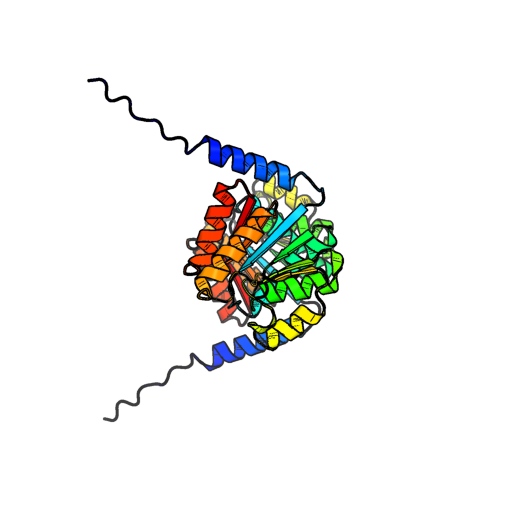M 2555 N N . VAL B 1 165 ? -13.562 -8.844 -3.82 1 92.69 165 VAL B N 1
ATOM 2556 C CA . VAL B 1 165 ? -13.109 -7.52 -3.406 1 92.69 165 VAL B CA 1
ATOM 2557 C C . VAL B 1 165 ? -11.695 -7.273 -3.924 1 92.69 165 VAL B C 1
ATOM 2559 O O . VAL B 1 165 ? -10.789 -8.07 -3.666 1 92.69 165 VAL B O 1
ATOM 2562 N N . VAL B 1 166 ? -11.531 -6.152 -4.672 1 96.44 166 VAL B N 1
ATOM 2563 C CA . VAL B 1 166 ? -10.234 -5.887 -5.297 1 96.44 166 VAL B CA 1
ATOM 2564 C C . VAL B 1 166 ? -9.688 -4.551 -4.809 1 96.44 166 VAL B C 1
ATOM 2566 O O . VAL B 1 166 ? -10.367 -3.527 -4.887 1 96.44 166 VAL B O 1
ATOM 2569 N N . SER B 1 167 ? -8.5 -4.551 -4.219 1 96.69 167 SER B N 1
ATOM 2570 C CA . SER B 1 167 ? -7.707 -3.35 -3.984 1 96.69 167 SER B CA 1
ATOM 2571 C C . SER B 1 167 ? -6.547 -3.25 -4.969 1 96.69 167 SER B C 1
ATOM 2573 O O . SER B 1 167 ? -5.629 -4.07 -4.941 1 96.69 167 SER B O 1
ATOM 2575 N N . LEU B 1 168 ? -6.652 -2.285 -5.793 1 97.81 168 LEU B N 1
ATOM 2576 C CA . LEU B 1 168 ? -5.656 -2.078 -6.84 1 97.81 168 LEU B CA 1
ATOM 2577 C C . LEU B 1 168 ? -4.914 -0.763 -6.633 1 97.81 168 LEU B C 1
ATOM 2579 O O . LEU B 1 168 ? -5.535 0.296 -6.52 1 97.81 168 LEU B O 1
ATOM 2583 N N . MET B 1 169 ? -3.547 -0.841 -6.531 1 97.88 169 MET B N 1
ATOM 2584 C CA . MET B 1 169 ? -2.697 0.337 -6.387 1 97.88 169 MET B CA 1
ATOM 2585 C C . MET B 1 169 ? -1.643 0.384 -7.488 1 97.88 169 MET B C 1
ATOM 2587 O O . MET B 1 169 ? -1.104 -0.652 -7.883 1 97.88 169 MET B O 1
ATOM 2591 N N . PHE B 1 170 ? -1.341 1.609 -7.891 1 98.38 170 PHE B N 1
ATOM 2592 C CA . PHE B 1 170 ? -0.402 1.777 -8.992 1 98.38 170 PHE B CA 1
ATOM 2593 C C . PHE B 1 170 ? 0.89 2.426 -8.516 1 98.38 170 PHE B C 1
ATOM 2595 O O . PHE B 1 170 ? 0.864 3.307 -7.652 1 98.38 170 PHE B O 1
ATOM 2602 N N . PHE B 1 171 ? 2.027 2.08 -9.148 1 96.94 171 PHE B N 1
ATOM 2603 C CA . PHE B 1 171 ? 3.336 2.623 -8.805 1 96.94 171 PHE B CA 1
ATOM 2604 C C . PHE B 1 171 ? 3.643 3.863 -9.633 1 96.94 171 PHE B C 1
ATOM 2606 O O . PHE B 1 171 ? 4.648 4.539 -9.406 1 96.94 171 PHE B O 1
ATOM 2613 N N . ASP B 1 172 ? 2.742 4.098 -10.727 1 93.38 172 ASP B N 1
ATOM 2614 C CA . ASP B 1 172 ? 3.043 5.188 -11.648 1 93.38 172 ASP B CA 1
ATOM 2615 C C . ASP B 1 172 ? 1.835 6.105 -11.828 1 93.38 172 ASP B C 1
ATOM 2617 O O . ASP B 1 172 ? 0.702 5.711 -11.539 1 93.38 172 ASP B O 1
#

pLDDT: mean 88.85, std 18.84, range [25.03, 98.88]